Protein AF-A0A1I5EWV5-F1 (afdb_monomer)

Mean predicted aligned error: 12.19 Å

Solvent-accessible surface area (backbone atoms only — not comparable to full-atom values): 16783 Å² total; per-residue (Å²): 139,86,80,83,77,73,88,51,75,46,74,50,69,48,95,88,39,95,46,44,44,32,28,45,37,62,45,97,82,61,38,31,33,41,39,40,37,42,36,50,48,75,37,55,71,81,31,52,62,50,38,68,44,48,40,42,70,74,64,76,62,90,86,78,75,69,45,53,31,40,38,34,56,81,37,23,35,34,36,63,49,82,49,100,73,22,11,32,4,36,32,25,27,24,50,94,64,24,34,40,42,28,38,15,32,14,30,50,85,71,34,60,32,50,68,70,60,14,38,49,51,12,50,54,52,50,30,54,53,25,48,77,72,72,38,54,52,59,74,37,76,60,84,72,83,73,44,69,53,64,80,63,73,88,76,75,74,56,32,74,69,33,58,49,71,71,57,40,52,72,68,33,50,90,35,46,75,74,45,67,61,86,62,86,53,94,62,69,50,60,70,83,42,59,68,34,43,22,29,36,41,16,80,45,78,54,94,91,40,82,37,53,22,39,41,37,36,38,32,36,38,36,61,62,86,45,78,28,44,9,24,46,47,28,52,45,39,47,50,41,51,52,54,51,42,59,75,64,25,50,77,51,41,81,47,81,94,36,66,84,45,29,35,33,27,30,49,92,82,26,14,34,30,39,35,31,46,58,10,28,37,39,40,27,39,16,29,54,67,74,62,96,81,76,52,85,60,57,32,39,50,47,20,45,53,50,47,50,42,32,46,58,64,70,50,133

Structure (mmCIF, N/CA/C/O backbone):
data_AF-A0A1I5EWV5-F1
#
_entry.id   AF-A0A1I5EWV5-F1
#
loop_
_atom_site.group_PDB
_atom_site.id
_atom_site.type_symbol
_atom_site.label_atom_id
_atom_site.label_alt_id
_atom_site.label_comp_id
_atom_site.label_asym_id
_atom_site.label_entity_id
_atom_site.label_seq_id
_atom_site.pdbx_PDB_ins_code
_atom_site.Cartn_x
_atom_site.Cartn_y
_atom_site.Cartn_z
_atom_site.occupancy
_atom_site.B_iso_or_equiv
_atom_site.auth_seq_id
_atom_site.auth_comp_id
_atom_site.auth_asym_id
_atom_site.auth_atom_id
_atom_site.pdbx_PDB_model_num
ATOM 1 N N . MET A 1 1 ? 43.303 -3.777 -40.129 1.00 35.19 1 MET A N 1
ATOM 2 C CA . MET A 1 1 ? 42.527 -5.020 -40.340 1.00 35.19 1 MET A CA 1
ATOM 3 C C . MET A 1 1 ? 43.230 -6.084 -39.513 1.00 35.19 1 MET A C 1
ATOM 5 O O . MET A 1 1 ? 44.438 -6.146 -39.627 1.00 35.19 1 MET A O 1
ATOM 9 N N . SER A 1 2 ? 42.657 -6.898 -38.641 1.00 36.84 2 SER A N 1
ATOM 10 C CA . SER A 1 2 ? 41.292 -7.235 -38.248 1.00 36.84 2 SER A CA 1
ATOM 11 C C . SER A 1 2 ? 41.495 -8.299 -37.157 1.00 36.84 2 SER A C 1
ATOM 13 O O . SER A 1 2 ? 42.139 -9.300 -37.450 1.00 36.84 2 SER A O 1
ATOM 15 N N . SER A 1 3 ? 40.977 -8.132 -35.941 1.00 30.91 3 SER A N 1
ATOM 16 C CA . SER A 1 3 ? 40.515 -9.302 -35.184 1.00 30.91 3 SER A CA 1
ATOM 17 C C . SER A 1 3 ? 39.403 -8.868 -34.246 1.00 30.91 3 SER A C 1
ATOM 19 O O . SER A 1 3 ? 39.592 -8.072 -33.324 1.00 30.91 3 SER A O 1
ATOM 21 N N . GLU A 1 4 ? 38.225 -9.350 -34.593 1.00 39.66 4 GLU A N 1
ATOM 22 C CA . GLU A 1 4 ? 36.926 -9.089 -34.012 1.00 39.66 4 GLU A CA 1
ATOM 23 C C . GLU A 1 4 ? 36.951 -9.231 -32.490 1.00 39.66 4 GLU A C 1
ATOM 25 O O . GLU A 1 4 ? 37.289 -10.276 -31.939 1.00 39.66 4 GLU A O 1
ATOM 30 N N . THR A 1 5 ? 36.552 -8.174 -31.785 1.00 35.97 5 THR A N 1
ATOM 31 C CA . THR A 1 5 ? 36.131 -8.320 -30.393 1.00 35.97 5 THR A CA 1
ATOM 32 C C . THR A 1 5 ? 34.743 -8.942 -30.428 1.00 35.97 5 THR A C 1
ATOM 34 O O . THR A 1 5 ? 33.796 -8.315 -30.906 1.00 35.97 5 THR A O 1
ATOM 37 N N . ALA A 1 6 ? 34.651 -10.193 -29.981 1.00 38.25 6 ALA A N 1
ATOM 38 C CA . ALA A 1 6 ? 33.426 -10.975 -29.923 1.00 38.25 6 ALA A CA 1
ATOM 39 C C . ALA A 1 6 ? 32.282 -10.170 -29.278 1.00 38.25 6 ALA A C 1
ATOM 41 O O . ALA A 1 6 ? 32.227 -9.972 -28.065 1.00 38.25 6 ALA A O 1
ATOM 42 N N . LYS A 1 7 ? 31.364 -9.684 -30.119 1.00 44.84 7 LYS A N 1
ATOM 43 C CA . LYS A 1 7 ? 30.074 -9.115 -29.723 1.00 44.84 7 LYS A CA 1
ATOM 44 C C . LYS A 1 7 ? 29.091 -10.266 -29.545 1.00 44.84 7 LYS A C 1
ATOM 46 O O . LYS A 1 7 ? 28.271 -10.517 -30.421 1.00 44.84 7 LYS A O 1
ATOM 51 N N . ALA A 1 8 ? 29.169 -10.971 -28.428 1.00 43.03 8 ALA A N 1
ATOM 52 C CA . ALA A 1 8 ? 28.093 -11.858 -28.017 1.00 43.03 8 ALA A CA 1
ATOM 53 C C . ALA A 1 8 ? 27.678 -11.471 -26.601 1.00 43.03 8 ALA A C 1
ATOM 55 O O . ALA A 1 8 ? 28.518 -11.356 -25.715 1.00 43.03 8 ALA A O 1
ATOM 56 N N . LEU A 1 9 ? 26.382 -11.231 -26.410 1.00 50.06 9 LEU A N 1
ATOM 57 C CA . LEU A 1 9 ? 25.770 -11.222 -25.089 1.00 50.06 9 LEU A CA 1
ATOM 58 C C . LEU A 1 9 ? 25.868 -12.659 -24.568 1.00 50.06 9 LEU A C 1
ATOM 60 O O . LEU A 1 9 ? 25.084 -13.510 -24.978 1.00 50.06 9 LEU A O 1
ATOM 64 N N . VAL A 1 10 ? 26.871 -12.951 -23.740 1.00 50.25 10 VAL A N 1
ATOM 65 C CA . VAL A 1 10 ? 27.032 -14.291 -23.160 1.00 50.25 10 VAL A CA 1
ATOM 66 C C . VAL A 1 10 ? 26.135 -14.380 -21.927 1.00 50.25 10 VAL A C 1
ATOM 68 O O . VAL A 1 10 ? 26.280 -13.516 -21.057 1.00 50.25 10 VAL A O 1
ATOM 71 N N . PRO A 1 11 ? 25.217 -15.363 -21.838 1.00 51.31 11 PRO A N 1
ATOM 72 C CA . PRO A 1 11 ? 24.458 -15.593 -20.620 1.00 51.31 11 PRO A CA 1
ATOM 73 C C . PRO A 1 11 ? 25.424 -16.019 -19.511 1.00 51.31 11 PRO A C 1
ATOM 75 O O . PRO A 1 11 ? 26.081 -17.054 -19.588 1.00 51.31 11 PRO A O 1
ATOM 78 N N . LEU A 1 12 ? 25.523 -15.191 -18.484 1.00 53.16 12 LEU A N 1
ATOM 79 C CA . LEU A 1 12 ? 26.042 -15.535 -17.176 1.00 53.16 12 LEU A CA 1
ATOM 80 C C . LEU A 1 12 ? 24.845 -16.075 -16.393 1.00 53.16 12 LEU A C 1
ATOM 82 O O . LEU A 1 12 ? 24.265 -15.355 -15.582 1.00 53.16 12 LEU A O 1
ATOM 86 N N . ASN A 1 13 ? 24.417 -17.303 -16.689 1.00 52.81 13 ASN A N 1
ATOM 87 C CA . ASN A 1 13 ? 23.482 -17.969 -15.789 1.00 52.81 13 ASN A CA 1
ATOM 88 C C . ASN A 1 13 ? 24.181 -18.065 -14.432 1.00 52.81 13 ASN A C 1
ATOM 90 O O . ASN A 1 13 ? 25.284 -18.605 -14.332 1.00 52.81 13 ASN A O 1
ATOM 94 N N . ARG A 1 14 ? 23.572 -17.491 -13.399 1.00 53.09 14 ARG A N 1
ATOM 95 C CA . ARG A 1 14 ? 23.862 -17.925 -12.040 1.00 53.09 14 ARG A CA 1
ATOM 96 C C . ARG A 1 14 ? 23.040 -19.190 -11.869 1.00 53.09 14 ARG A C 1
ATOM 98 O O . ARG A 1 14 ? 21.821 -19.110 -11.904 1.00 53.09 14 ARG A O 1
ATOM 105 N N . ASP A 1 15 ? 23.698 -20.339 -11.742 1.00 49.34 15 ASP A N 1
ATOM 106 C CA . ASP A 1 15 ? 23.039 -21.651 -11.618 1.00 49.34 15 ASP A CA 1
ATOM 107 C C . ASP A 1 15 ? 22.046 -21.737 -10.433 1.00 49.34 15 ASP A C 1
ATOM 109 O O . ASP A 1 15 ? 21.287 -22.697 -10.331 1.00 49.34 15 ASP A O 1
ATOM 113 N N . ASP A 1 16 ? 22.016 -20.715 -9.572 1.00 53.56 16 ASP A N 1
ATOM 114 C CA . ASP A 1 16 ? 21.188 -20.624 -8.373 1.00 53.56 16 ASP A CA 1
ATOM 115 C C . ASP A 1 16 ? 19.778 -20.026 -8.602 1.00 53.56 16 ASP A C 1
ATOM 117 O O . ASP A 1 16 ? 18.921 -20.208 -7.740 1.00 53.56 16 ASP A O 1
ATOM 121 N N . ASP A 1 17 ? 19.504 -19.332 -9.723 1.00 56.91 17 ASP A N 1
ATOM 122 C CA . ASP A 1 17 ? 18.170 -18.758 -10.008 1.00 56.91 17 ASP A CA 1
ATOM 123 C C . ASP A 1 17 ? 17.860 -18.698 -11.526 1.00 56.91 17 ASP A C 1
ATOM 125 O O . ASP A 1 17 ? 18.410 -17.849 -12.236 1.00 56.91 17 ASP A O 1
ATOM 129 N N . PRO A 1 18 ? 16.975 -19.569 -12.061 1.00 62.22 18 PRO A N 1
ATOM 130 C CA . PRO A 1 18 ? 16.624 -19.576 -13.483 1.00 62.22 18 PRO A CA 1
ATOM 131 C C . PRO A 1 18 ? 15.862 -18.318 -13.933 1.00 62.22 18 PRO A C 1
ATOM 133 O O . PRO A 1 18 ? 15.762 -18.078 -15.140 1.00 62.22 18 PRO A O 1
ATOM 136 N N . ASP A 1 19 ? 15.342 -17.520 -12.996 1.00 66.69 19 ASP A N 1
ATOM 137 C CA . ASP A 1 19 ? 14.591 -16.297 -13.269 1.00 66.69 19 ASP A CA 1
ATOM 138 C C . ASP A 1 19 ? 15.467 -15.020 -13.218 1.00 66.69 19 ASP A C 1
ATOM 140 O O . ASP A 1 19 ? 14.976 -13.936 -13.550 1.00 66.69 19 ASP A O 1
ATOM 144 N N . ASP A 1 20 ? 16.769 -15.126 -12.898 1.00 69.88 20 ASP A N 1
ATOM 145 C CA . ASP A 1 20 ? 17.766 -14.041 -12.989 1.00 69.88 20 ASP A CA 1
ATOM 146 C C . ASP A 1 20 ? 18.782 -14.309 -14.112 1.00 69.88 20 ASP A C 1
ATOM 148 O O . ASP A 1 20 ? 19.771 -15.031 -13.968 1.00 69.88 20 ASP A O 1
ATOM 152 N N . CYS A 1 21 ? 18.546 -13.697 -15.271 1.00 77.75 21 CYS A N 1
ATOM 153 C CA . CYS A 1 21 ? 19.417 -13.828 -16.430 1.00 77.75 21 CYS A CA 1
ATOM 154 C C . CYS A 1 21 ? 20.298 -12.587 -16.599 1.00 77.75 21 CYS A C 1
ATOM 156 O O . CYS A 1 21 ? 19.803 -11.469 -16.770 1.00 77.75 21 CYS A O 1
ATOM 158 N N . VAL A 1 22 ? 21.617 -12.785 -16.652 1.00 76.69 22 VAL A N 1
ATOM 159 C CA . VAL A 1 22 ? 22.588 -11.711 -16.894 1.00 76.69 22 VAL A CA 1
ATOM 160 C C . VAL A 1 22 ? 23.319 -11.958 -18.205 1.00 76.69 22 VAL A C 1
ATOM 162 O O . VAL A 1 22 ? 23.846 -13.036 -18.434 1.00 76.69 22 VAL A O 1
ATOM 165 N N . TRP A 1 23 ? 23.426 -10.944 -19.055 1.00 81.38 23 TRP A N 1
ATOM 166 C CA . TRP A 1 23 ? 24.243 -10.968 -20.261 1.00 81.38 23 TRP A CA 1
ATOM 167 C C . TRP A 1 23 ? 25.315 -9.888 -20.217 1.00 81.38 23 TRP A C 1
ATOM 169 O O . TRP A 1 23 ? 25.030 -8.725 -19.927 1.00 81.38 23 TRP A O 1
ATOM 179 N N . LEU A 1 24 ? 26.548 -10.256 -20.564 1.00 80.56 24 LEU A N 1
ATOM 180 C CA . LEU A 1 24 ? 27.699 -9.354 -20.561 1.00 80.56 24 LEU A CA 1
ATOM 181 C C . LEU A 1 24 ? 28.274 -9.185 -21.971 1.00 80.56 24 LEU A C 1
ATOM 183 O O . LEU A 1 24 ? 28.469 -10.154 -22.698 1.00 80.56 24 LEU A O 1
ATOM 187 N N . SER A 1 25 ? 28.604 -7.943 -22.320 1.00 80.81 25 SER A N 1
ATOM 188 C CA . SER A 1 25 ? 29.424 -7.580 -23.477 1.00 80.81 25 SER A CA 1
ATOM 189 C C . SER A 1 25 ? 30.581 -6.703 -23.004 1.00 80.81 25 SER A C 1
ATOM 191 O O . SER A 1 25 ? 30.353 -5.613 -22.478 1.00 80.81 25 SER A O 1
ATOM 193 N N . GLN A 1 26 ? 31.824 -7.132 -23.229 1.00 78.31 26 GLN A N 1
ATOM 194 C CA . GLN A 1 26 ? 33.021 -6.425 -22.764 1.00 78.31 26 GLN A CA 1
ATOM 195 C C . GLN A 1 26 ? 34.127 -6.414 -23.831 1.00 78.31 26 GLN A C 1
ATOM 197 O O . GLN A 1 26 ? 34.338 -7.412 -24.515 1.00 78.31 26 GLN A O 1
ATOM 202 N N . SER A 1 27 ? 34.839 -5.289 -23.981 1.00 74.81 27 SER A N 1
ATOM 203 C CA . SER A 1 27 ? 36.052 -5.236 -24.809 1.00 74.81 27 SER A CA 1
ATOM 204 C C . SER A 1 27 ? 37.258 -5.804 -24.059 1.00 74.81 27 SER A C 1
ATOM 206 O O . SER A 1 27 ? 37.358 -5.670 -22.840 1.00 74.81 27 SER A O 1
ATOM 208 N N . SER A 1 28 ? 38.226 -6.364 -24.790 1.00 66.62 28 SER A N 1
ATOM 209 C CA . SER A 1 28 ? 39.488 -6.877 -24.226 1.00 66.62 28 SER A CA 1
ATOM 210 C C . SER A 1 28 ? 40.264 -5.832 -23.411 1.00 66.62 28 SER A C 1
ATOM 212 O O . SER A 1 28 ? 40.967 -6.176 -22.470 1.00 66.62 28 SER A O 1
ATOM 214 N N . THR A 1 29 ? 40.096 -4.549 -23.737 1.00 65.69 29 THR A N 1
ATOM 215 C CA . THR A 1 29 ? 40.712 -3.407 -23.045 1.00 65.69 29 THR A CA 1
ATOM 216 C C . THR A 1 29 ? 39.917 -2.896 -21.839 1.00 65.69 29 THR A C 1
ATOM 218 O O . THR A 1 29 ? 40.346 -1.949 -21.191 1.00 65.69 29 THR A O 1
ATOM 221 N N . GLY A 1 30 ? 38.721 -3.434 -21.568 1.00 65.44 30 GLY A N 1
ATOM 222 C CA . GLY A 1 30 ? 37.827 -2.960 -20.502 1.00 65.44 30 GLY A CA 1
ATOM 223 C C . GLY A 1 30 ? 37.194 -1.578 -20.736 1.00 65.44 30 GLY A C 1
ATOM 224 O O . GLY A 1 30 ? 36.283 -1.201 -20.005 1.00 65.44 30 GLY A O 1
ATOM 225 N N . ALA A 1 31 ? 37.610 -0.844 -21.776 1.00 70.50 31 ALA A N 1
ATOM 226 C CA . ALA A 1 31 ? 37.077 0.475 -22.131 1.00 70.50 31 ALA A CA 1
ATOM 227 C C . ALA A 1 31 ? 35.579 0.454 -22.500 1.00 70.50 31 ALA A C 1
ATOM 229 O O . ALA A 1 31 ? 34.913 1.491 -22.466 1.00 70.50 31 ALA A O 1
ATOM 230 N N . HIS A 1 32 ? 35.044 -0.720 -22.842 1.00 75.62 32 HIS A N 1
ATOM 231 C CA . HIS A 1 32 ? 33.626 -0.945 -23.085 1.00 75.62 32 HIS A CA 1
ATOM 232 C C . HIS A 1 32 ? 33.134 -2.102 -22.230 1.00 75.62 32 HIS A C 1
ATOM 234 O O . HIS A 1 32 ? 33.667 -3.209 -22.317 1.00 75.62 32 HIS A O 1
ATOM 240 N N . LYS A 1 33 ? 32.078 -1.863 -21.455 1.00 82.88 33 LYS A N 1
ATOM 241 C CA . LYS A 1 33 ? 31.382 -2.897 -20.692 1.00 82.88 33 LYS A CA 1
ATOM 242 C C . LYS A 1 33 ? 29.897 -2.572 -20.671 1.00 82.88 33 LYS A C 1
ATOM 244 O O . LYS A 1 33 ? 29.527 -1.488 -20.242 1.00 82.88 33 LYS A O 1
ATOM 249 N N . LYS A 1 34 ? 29.062 -3.496 -21.133 1.00 82.75 34 LYS A N 1
ATOM 250 C CA . LYS A 1 34 ? 27.598 -3.402 -21.131 1.00 82.75 34 LYS A CA 1
ATOM 251 C C . LYS A 1 34 ? 27.047 -4.670 -20.494 1.00 82.75 34 LYS A C 1
ATOM 253 O O . LYS A 1 34 ? 27.455 -5.765 -20.876 1.00 82.75 34 LYS A O 1
ATOM 258 N N . VAL A 1 35 ? 26.155 -4.511 -19.531 1.00 81.75 35 VAL A N 1
ATOM 259 C CA . VAL A 1 35 ? 25.485 -5.598 -18.820 1.00 81.75 35 VAL A CA 1
ATOM 260 C C . VAL A 1 35 ? 23.989 -5.428 -19.020 1.00 81.75 35 VAL A C 1
ATOM 262 O O . VAL A 1 35 ? 23.463 -4.335 -18.825 1.00 81.75 35 VAL A O 1
ATOM 265 N N . LEU A 1 36 ? 23.318 -6.497 -19.432 1.00 82.12 36 LEU A N 1
ATOM 266 C CA . LEU A 1 36 ? 21.867 -6.600 -19.426 1.00 82.12 36 LEU A CA 1
ATOM 267 C C . LEU A 1 36 ? 21.478 -7.612 -18.354 1.00 82.12 36 LEU A C 1
ATOM 269 O O . LEU A 1 36 ? 21.934 -8.744 -18.410 1.00 82.12 36 LEU A O 1
ATOM 273 N N . THR A 1 37 ? 20.622 -7.229 -17.425 1.00 81.88 37 THR A N 1
ATOM 274 C CA . THR A 1 37 ? 20.022 -8.131 -16.444 1.00 81.88 37 THR A CA 1
ATOM 275 C C . THR A 1 37 ? 18.521 -8.150 -16.672 1.00 81.88 37 THR A C 1
ATOM 277 O O . THR A 1 37 ? 17.909 -7.095 -16.851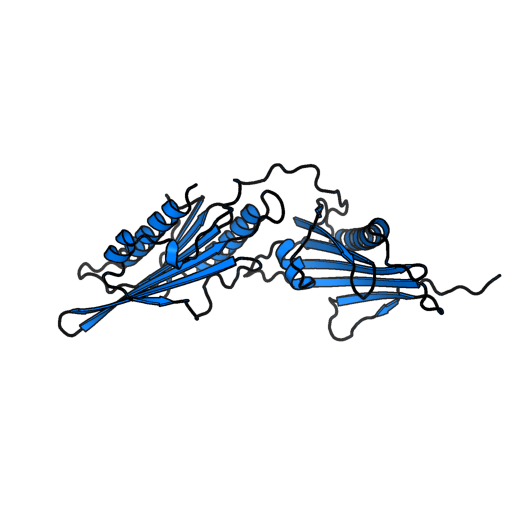 1.00 81.88 37 THR A O 1
ATOM 280 N N . VAL A 1 38 ? 17.931 -9.338 -16.680 1.00 80.56 38 VAL A N 1
ATOM 281 C CA . VAL A 1 38 ? 16.485 -9.541 -16.666 1.00 80.56 38 VAL A CA 1
ATOM 282 C C . VAL A 1 38 ? 16.184 -10.429 -15.476 1.00 80.56 38 VAL A C 1
ATOM 284 O O . VAL A 1 38 ? 16.577 -11.590 -15.470 1.00 80.56 38 VAL A O 1
ATOM 287 N N . LYS A 1 39 ? 15.480 -9.865 -14.500 1.00 80.69 39 LYS A N 1
ATOM 288 C CA . LYS A 1 39 ? 14.955 -10.580 -13.349 1.00 80.69 39 LYS A CA 1
ATOM 289 C C . LYS A 1 39 ? 13.445 -10.717 -13.495 1.00 80.69 39 LYS A C 1
ATOM 291 O O . LYS A 1 39 ? 12.760 -9.721 -13.741 1.00 80.69 39 LYS A O 1
ATOM 296 N N . ALA A 1 40 ? 12.930 -11.923 -13.328 1.00 77.38 40 ALA A N 1
ATOM 297 C CA . ALA A 1 40 ? 11.514 -12.174 -13.119 1.00 77.38 40 ALA A CA 1
ATOM 298 C C . ALA A 1 40 ? 11.301 -12.641 -11.680 1.00 77.38 40 ALA A C 1
ATOM 300 O O . ALA A 1 40 ? 12.147 -13.306 -11.103 1.00 77.38 40 ALA A O 1
ATOM 301 N N . ASP A 1 41 ? 10.174 -12.281 -11.088 1.00 73.00 41 ASP A N 1
ATOM 302 C CA . ASP A 1 41 ? 9.809 -12.778 -9.764 1.00 73.00 41 ASP A CA 1
ATOM 303 C C . ASP A 1 41 ? 8.284 -12.820 -9.657 1.00 73.00 41 ASP A C 1
ATOM 305 O O . ASP A 1 41 ? 7.569 -12.137 -10.411 1.00 73.00 41 ASP A O 1
ATOM 309 N N . GLU A 1 42 ? 7.773 -13.650 -8.757 1.00 67.25 42 GLU A N 1
ATOM 310 C CA . GLU A 1 42 ? 6.345 -13.653 -8.467 1.00 67.25 42 GLU A CA 1
ATOM 311 C C . GLU A 1 42 ? 5.970 -12.336 -7.786 1.00 67.25 42 GLU A C 1
ATOM 313 O O . GLU A 1 42 ? 6.627 -11.870 -6.851 1.00 67.25 42 GLU A O 1
ATOM 318 N N . LEU A 1 43 ? 4.892 -11.703 -8.260 1.00 63.56 43 LEU A N 1
ATOM 319 C CA . LEU A 1 43 ? 4.244 -10.708 -7.422 1.00 63.56 43 LEU A CA 1
ATOM 320 C C . LEU A 1 43 ? 3.642 -11.506 -6.286 1.00 63.56 43 LEU A C 1
ATOM 322 O O . LEU A 1 43 ? 2.821 -12.388 -6.520 1.00 63.56 43 LEU A O 1
ATOM 326 N N . ASP A 1 44 ? 4.041 -11.188 -5.065 1.00 57.31 44 ASP A N 1
ATOM 327 C CA . ASP A 1 44 ? 3.357 -11.695 -3.890 1.00 57.31 44 ASP A CA 1
ATOM 328 C C . ASP A 1 44 ? 1.869 -11.320 -4.020 1.00 57.31 44 ASP A C 1
ATOM 330 O O . ASP A 1 44 ? 1.483 -10.159 -3.874 1.00 57.31 44 ASP A O 1
ATOM 334 N N . THR A 1 45 ? 1.043 -12.296 -4.402 1.00 43.22 45 THR A N 1
ATOM 335 C CA . THR A 1 45 ? -0.371 -12.109 -4.765 1.00 43.22 45 THR A CA 1
ATOM 336 C C . THR A 1 45 ? -1.230 -11.815 -3.541 1.00 43.22 45 THR A C 1
ATOM 338 O O . THR A 1 45 ? -2.278 -11.179 -3.658 1.00 43.22 45 THR A O 1
ATOM 341 N N . ALA A 1 46 ? -0.753 -12.168 -2.342 1.00 40.88 46 ALA A N 1
ATOM 342 C CA . ALA A 1 46 ? -1.329 -11.674 -1.100 1.00 40.88 46 ALA A CA 1
ATOM 343 C C . ALA A 1 46 ? -1.046 -10.173 -0.912 1.00 40.88 46 ALA A C 1
ATOM 345 O O . ALA A 1 46 ? -1.761 -9.496 -0.177 1.00 40.88 46 ALA A O 1
ATOM 346 N N . ARG A 1 47 ? -0.033 -9.618 -1.580 1.00 48.56 47 ARG A N 1
ATOM 347 C CA . ARG A 1 47 ? 0.405 -8.223 -1.434 1.00 48.56 47 ARG A CA 1
ATOM 348 C C . ARG A 1 47 ? 0.124 -7.341 -2.643 1.00 48.56 47 ARG A C 1
ATOM 350 O O . ARG A 1 47 ? 0.156 -6.130 -2.474 1.00 48.56 47 ARG A O 1
ATOM 357 N N . ASN A 1 48 ? -0.212 -7.918 -3.803 1.00 49.06 48 ASN A N 1
ATOM 358 C CA . ASN A 1 48 ? -0.714 -7.211 -4.986 1.00 49.06 48 ASN A CA 1
ATOM 359 C C . ASN A 1 48 ? 0.107 -5.931 -5.253 1.00 49.06 48 ASN A C 1
ATOM 361 O O . ASN A 1 48 ? -0.352 -4.806 -5.061 1.00 49.06 48 ASN A O 1
ATOM 365 N N . MET A 1 49 ? 1.393 -6.114 -5.573 1.00 55.94 49 MET A N 1
ATOM 366 C CA . MET A 1 49 ? 2.355 -5.010 -5.644 1.00 55.94 49 MET A CA 1
ATOM 367 C C . MET A 1 49 ? 2.240 -4.239 -6.974 1.00 55.94 49 MET A C 1
ATOM 369 O O . MET A 1 49 ? 2.369 -4.847 -8.039 1.00 55.94 49 MET A O 1
ATOM 373 N N . PRO A 1 50 ? 2.054 -2.904 -6.956 1.00 60.97 50 PRO A N 1
ATOM 374 C CA . PRO A 1 50 ? 2.166 -2.085 -8.162 1.00 60.97 50 PRO A CA 1
ATOM 375 C C . PRO A 1 50 ? 3.599 -2.111 -8.721 1.00 60.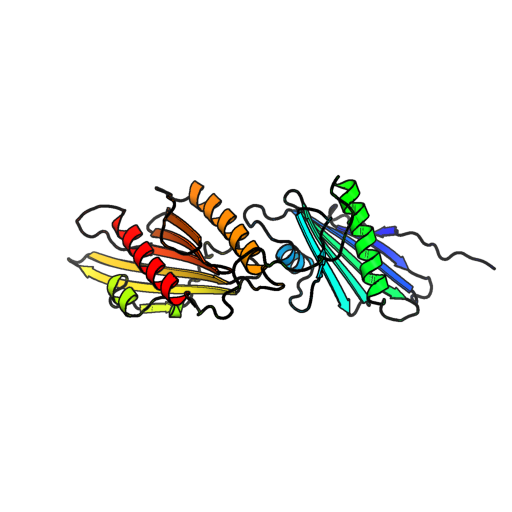97 50 PRO A C 1
ATOM 377 O O . PRO A 1 50 ? 4.553 -2.436 -8.010 1.00 60.97 50 PRO A O 1
ATOM 380 N N . ALA A 1 51 ? 3.781 -1.710 -9.984 1.00 63.84 51 ALA A N 1
ATOM 381 C CA . ALA A 1 51 ? 5.101 -1.692 -10.630 1.00 63.84 51 ALA A CA 1
ATOM 382 C C . ALA A 1 51 ? 6.139 -0.836 -9.876 1.00 63.84 51 ALA A C 1
ATOM 384 O O . ALA A 1 51 ? 7.328 -1.136 -9.935 1.00 63.84 51 ALA A O 1
ATOM 385 N N . THR A 1 52 ? 5.707 0.190 -9.133 1.00 62.31 52 THR A N 1
ATOM 386 C CA . THR A 1 52 ? 6.569 0.961 -8.217 1.00 62.31 52 THR A CA 1
ATOM 387 C C . THR A 1 52 ? 7.145 0.102 -7.101 1.00 62.31 52 THR A C 1
ATOM 389 O O . THR A 1 52 ? 8.337 0.161 -6.837 1.00 62.31 52 THR A O 1
ATOM 392 N N . SER A 1 53 ? 6.325 -0.748 -6.492 1.00 62.06 53 SER A N 1
ATOM 393 C CA . SER A 1 53 ? 6.753 -1.602 -5.385 1.00 62.06 53 SER A CA 1
ATOM 394 C C . SER A 1 53 ? 7.574 -2.794 -5.842 1.00 62.06 53 SER A C 1
ATOM 396 O O . SER A 1 53 ? 8.528 -3.201 -5.174 1.00 62.06 53 SER A O 1
ATOM 398 N N . ALA A 1 54 ? 7.263 -3.316 -7.029 1.00 68.12 54 ALA A N 1
ATOM 399 C CA . ALA A 1 54 ? 8.138 -4.252 -7.721 1.00 68.12 54 ALA A CA 1
ATOM 400 C C . ALA A 1 54 ? 9.512 -3.625 -8.009 1.00 68.12 54 ALA A C 1
ATOM 402 O O . ALA A 1 54 ? 10.540 -4.278 -7.857 1.00 68.12 54 ALA A O 1
ATOM 403 N N . TYR A 1 55 ? 9.539 -2.346 -8.380 1.00 69.62 55 TYR A N 1
ATOM 404 C CA . TYR A 1 55 ? 10.770 -1.611 -8.640 1.00 69.62 55 TYR A CA 1
ATOM 405 C C . TYR A 1 55 ? 11.607 -1.402 -7.381 1.00 69.62 55 TYR A C 1
ATOM 407 O O . TYR A 1 55 ? 12.803 -1.692 -7.403 1.00 69.62 55 TYR A O 1
ATOM 415 N N . ASP A 1 56 ? 11.004 -0.955 -6.280 1.00 65.38 56 ASP A N 1
ATOM 416 C CA . ASP A 1 56 ? 11.713 -0.791 -5.007 1.00 65.38 56 ASP A CA 1
ATOM 417 C C . ASP A 1 56 ? 12.220 -2.137 -4.474 1.00 65.38 56 ASP A C 1
ATOM 419 O O . ASP A 1 56 ? 13.364 -2.236 -4.024 1.00 65.38 56 ASP A O 1
ATOM 423 N N . THR A 1 57 ? 11.437 -3.207 -4.641 1.00 63.59 57 THR A N 1
ATOM 424 C CA . THR A 1 57 ? 11.867 -4.578 -4.320 1.00 63.59 57 THR A CA 1
ATOM 425 C C . THR A 1 57 ? 13.034 -5.037 -5.200 1.00 63.59 57 THR A C 1
ATOM 427 O O . THR A 1 57 ? 13.975 -5.652 -4.702 1.00 63.59 57 THR A O 1
ATOM 430 N N . ALA A 1 58 ? 13.008 -4.735 -6.500 1.00 65.44 58 ALA A N 1
ATOM 431 C CA . ALA A 1 58 ? 14.054 -5.148 -7.429 1.00 65.44 58 ALA A CA 1
ATOM 432 C C . ALA A 1 58 ? 15.351 -4.340 -7.268 1.00 65.44 58 ALA A C 1
ATOM 434 O O . ALA A 1 58 ? 16.437 -4.874 -7.499 1.00 65.44 58 ALA A O 1
ATOM 435 N N . PHE A 1 59 ? 15.256 -3.054 -6.916 1.00 68.25 59 PHE A N 1
ATOM 436 C CA . PHE A 1 59 ? 16.360 -2.103 -7.081 1.00 68.25 59 PHE A CA 1
ATOM 437 C C . PHE A 1 59 ? 16.691 -1.254 -5.852 1.00 68.25 59 PHE A C 1
ATOM 439 O O . PHE A 1 59 ? 17.586 -0.410 -5.952 1.00 68.25 59 PHE A O 1
ATOM 446 N N . THR A 1 60 ? 15.999 -1.452 -4.726 1.00 61.56 60 THR A N 1
ATOM 447 C CA . THR A 1 60 ? 16.303 -0.884 -3.398 1.00 61.56 60 THR A CA 1
ATOM 448 C C . THR A 1 60 ? 16.601 0.625 -3.398 1.00 61.56 60 THR A C 1
ATOM 450 O O . THR A 1 60 ? 17.493 1.076 -2.679 1.00 61.56 60 THR A O 1
ATOM 453 N N . THR A 1 61 ? 15.941 1.424 -4.249 1.00 56.62 61 THR A N 1
ATOM 454 C CA . THR A 1 61 ? 16.278 2.851 -4.435 1.00 56.62 61 THR A CA 1
ATOM 455 C C . THR A 1 61 ? 15.057 3.757 -4.603 1.00 56.62 61 THR A C 1
ATOM 457 O O . THR A 1 61 ? 14.606 4.018 -5.718 1.00 56.62 61 THR A O 1
ATOM 460 N N . LEU A 1 62 ? 14.640 4.381 -3.500 1.00 50.31 62 LEU A N 1
ATOM 461 C CA . LEU A 1 62 ? 13.697 5.502 -3.482 1.00 50.31 62 LEU A CA 1
ATOM 462 C C . LEU A 1 62 ? 14.438 6.807 -3.871 1.00 50.31 62 LEU A C 1
ATOM 464 O O . LEU A 1 62 ? 15.422 7.142 -3.213 1.00 50.31 62 LEU A O 1
ATOM 468 N N . HIS A 1 63 ? 13.932 7.555 -4.874 1.00 50.88 63 HIS A N 1
ATOM 469 C CA . HIS A 1 63 ? 14.305 8.925 -5.360 1.00 50.88 63 HIS A CA 1
ATOM 470 C C . HIS A 1 63 ? 15.345 9.058 -6.516 1.00 50.88 63 HIS A C 1
ATOM 472 O O . HIS A 1 63 ? 16.446 8.524 -6.375 1.00 50.88 63 HIS A O 1
ATOM 478 N N . PRO A 1 64 ? 15.175 9.939 -7.554 1.00 57.16 64 PRO A N 1
ATOM 479 C CA . PRO A 1 64 ? 14.003 10.294 -8.409 1.00 57.16 64 PRO A CA 1
ATOM 480 C C . PRO A 1 64 ? 14.325 10.302 -9.955 1.00 57.16 64 PRO A C 1
ATOM 482 O O . PRO A 1 64 ? 15.481 10.067 -10.319 1.00 57.16 64 PRO A O 1
ATOM 485 N N . PRO A 1 65 ? 13.398 10.691 -10.878 1.00 61.31 65 PRO A N 1
ATOM 486 C CA . PRO A 1 65 ? 12.018 10.229 -11.073 1.00 61.31 65 PRO A CA 1
ATOM 487 C C . PRO A 1 65 ? 11.933 9.049 -12.071 1.00 61.31 65 PRO A C 1
ATOM 489 O O . PRO A 1 65 ? 12.699 8.966 -13.034 1.00 61.31 65 PRO A O 1
ATOM 492 N N . ALA A 1 66 ? 10.976 8.147 -11.846 1.00 71.81 66 ALA A N 1
ATOM 493 C CA . ALA A 1 66 ? 10.600 7.120 -12.813 1.00 71.81 66 ALA A CA 1
ATOM 494 C C . ALA A 1 66 ? 9.538 7.673 -13.781 1.00 71.81 66 ALA A C 1
ATOM 496 O O . ALA A 1 66 ? 8.645 8.412 -13.376 1.00 71.81 66 ALA A O 1
ATOM 497 N N . GLU A 1 67 ? 9.638 7.324 -15.059 1.00 79.94 67 GLU A N 1
ATOM 498 C CA . GLU A 1 67 ? 8.695 7.709 -16.108 1.00 79.94 67 GLU A CA 1
ATOM 499 C C . GLU A 1 67 ? 7.736 6.540 -16.363 1.00 79.94 67 GLU A C 1
ATOM 501 O O . GLU A 1 67 ? 8.182 5.421 -16.641 1.00 79.94 67 GLU A O 1
ATOM 506 N N . ARG A 1 68 ? 6.422 6.784 -16.287 1.00 78.44 68 ARG A N 1
ATOM 507 C CA . ARG A 1 68 ? 5.415 5.775 -16.632 1.00 78.44 68 ARG A CA 1
ATOM 508 C C . ARG A 1 68 ? 5.478 5.439 -18.121 1.00 78.44 68 ARG A C 1
ATOM 510 O O . ARG A 1 68 ? 5.561 6.319 -18.981 1.00 78.44 68 ARG A O 1
ATOM 517 N N . VAL A 1 69 ? 5.376 4.149 -18.409 1.00 85.12 69 VAL A N 1
ATOM 518 C CA . VAL A 1 69 ? 5.349 3.588 -19.756 1.00 85.12 69 VAL A CA 1
ATOM 519 C C . VAL A 1 69 ? 4.046 2.814 -19.924 1.00 85.12 69 VAL A C 1
ATOM 521 O O . VAL A 1 69 ? 3.662 2.041 -19.051 1.00 85.12 69 VAL A O 1
ATOM 524 N N . ASP A 1 70 ? 3.355 3.022 -21.039 1.00 85.69 70 ASP A N 1
ATOM 525 C CA . ASP A 1 70 ? 2.223 2.178 -21.435 1.00 85.69 70 ASP A CA 1
ATOM 526 C C . ASP A 1 70 ? 2.669 1.174 -22.500 1.00 85.69 70 ASP A C 1
ATOM 528 O O . ASP A 1 70 ? 3.718 1.349 -23.117 1.00 85.69 70 ASP A O 1
ATOM 532 N N . GLY A 1 71 ? 1.865 0.139 -22.751 1.00 84.75 71 GLY A N 1
ATOM 533 C CA . GLY A 1 71 ? 2.146 -0.826 -23.820 1.00 84.75 71 GLY A CA 1
ATOM 534 C C . GLY A 1 71 ? 3.218 -1.859 -23.465 1.00 84.75 71 GLY A C 1
ATOM 535 O O . GLY A 1 71 ? 3.802 -2.450 -24.370 1.00 84.75 71 GLY A O 1
ATOM 536 N N . LEU A 1 72 ? 3.464 -2.063 -22.165 1.00 84.25 72 LEU A N 1
ATOM 537 C CA . LEU A 1 72 ? 4.239 -3.162 -21.587 1.00 84.25 72 LEU A CA 1
ATOM 538 C C . LEU A 1 72 ? 3.472 -3.711 -20.374 1.00 84.25 72 LEU A C 1
ATOM 540 O O . LEU A 1 72 ? 3.594 -3.189 -19.271 1.00 84.25 72 LEU A O 1
ATOM 544 N N . GLY A 1 73 ? 2.645 -4.737 -20.584 1.00 84.56 73 GLY A N 1
ATOM 545 C CA . GLY A 1 73 ? 1.863 -5.356 -19.506 1.00 84.56 73 GLY A CA 1
ATOM 546 C C . GLY A 1 73 ? 0.773 -4.459 -18.903 1.00 84.56 73 GLY A C 1
ATOM 547 O O . GLY A 1 73 ? 0.161 -3.648 -19.598 1.00 84.56 73 GLY A O 1
ATOM 548 N N . GLU A 1 74 ? 0.496 -4.664 -17.615 1.00 78.81 74 GLU A N 1
ATOM 549 C CA . GLU A 1 74 ? -0.565 -3.986 -16.854 1.00 78.81 74 GLU A CA 1
ATOM 550 C C . GLU A 1 74 ? -0.114 -2.611 -16.343 1.00 78.81 74 GLU A C 1
ATOM 552 O O . GLU A 1 74 ? -0.853 -1.628 -16.423 1.00 78.81 74 GLU A O 1
ATOM 557 N N . GLN A 1 75 ? 1.114 -2.540 -15.832 1.00 78.31 75 GLN A N 1
ATOM 558 C CA . GLN A 1 75 ? 1.781 -1.317 -15.401 1.00 78.31 75 GLN A CA 1
ATOM 559 C C . GLN A 1 75 ? 3.250 -1.400 -15.792 1.00 78.31 75 GLN A C 1
ATOM 561 O O . GLN A 1 75 ? 3.861 -2.453 -15.623 1.00 78.31 75 GLN A O 1
ATOM 566 N N . ALA A 1 76 ? 3.834 -0.293 -16.251 1.00 84.06 76 ALA A N 1
ATOM 567 C CA . ALA A 1 76 ? 5.263 -0.221 -16.501 1.00 84.06 76 ALA A CA 1
ATOM 568 C C . ALA A 1 76 ? 5.850 1.139 -16.137 1.00 84.06 76 ALA A C 1
ATOM 570 O O . ALA A 1 76 ? 5.219 2.187 -16.298 1.00 84.06 76 ALA A O 1
ATOM 571 N N . ILE A 1 77 ? 7.096 1.113 -15.679 1.00 85.69 77 ILE A N 1
ATOM 572 C CA . ILE A 1 77 ? 7.899 2.297 -15.405 1.00 85.69 77 ILE A CA 1
ATOM 573 C C . ILE A 1 77 ? 9.306 2.129 -15.953 1.00 85.69 77 ILE A C 1
ATOM 575 O O . ILE A 1 77 ? 9.811 1.016 -16.095 1.00 85.69 77 ILE A O 1
ATOM 579 N N . SER A 1 78 ? 9.946 3.255 -16.241 1.00 87.88 78 SER A N 1
ATOM 580 C CA . SER A 1 78 ? 11.337 3.309 -16.664 1.00 87.88 78 SER A CA 1
ATOM 581 C C . SER A 1 78 ? 12.119 4.354 -15.884 1.00 87.88 78 SER A C 1
ATOM 583 O O . SER A 1 78 ? 11.560 5.353 -15.437 1.00 87.88 78 SER A O 1
ATOM 585 N N . ARG A 1 79 ? 13.421 4.140 -15.712 1.00 86.88 79 ARG A N 1
ATOM 586 C CA . ARG A 1 79 ? 14.291 5.072 -14.989 1.00 86.88 79 ARG A CA 1
ATOM 587 C C . ARG A 1 79 ? 15.695 5.067 -15.565 1.00 86.88 79 ARG A C 1
ATOM 589 O O . ARG A 1 79 ? 16.160 4.075 -16.120 1.00 86.88 79 ARG A O 1
ATOM 596 N N . TYR A 1 80 ? 16.372 6.200 -15.427 1.00 86.94 80 TYR A N 1
ATOM 597 C CA . TYR A 1 80 ? 17.813 6.280 -15.595 1.00 86.94 80 TYR A CA 1
ATOM 598 C C . TYR A 1 80 ? 18.479 6.675 -14.282 1.00 86.94 80 TYR A C 1
ATOM 600 O O . TYR A 1 80 ? 18.059 7.631 -13.630 1.00 86.94 80 TYR A O 1
ATOM 608 N N . SER A 1 81 ? 19.557 5.983 -13.940 1.00 83.44 81 SER A N 1
ATOM 609 C CA . SER A 1 81 ? 20.398 6.279 -12.790 1.00 83.44 81 SER A CA 1
ATOM 610 C C . SER A 1 81 ? 21.880 6.278 -13.183 1.00 83.44 81 SER A C 1
ATOM 612 O O . SER A 1 81 ? 22.309 5.643 -14.151 1.00 83.44 81 SER A O 1
ATOM 614 N N . ARG A 1 82 ? 22.685 7.042 -12.438 1.00 80.75 82 ARG A N 1
ATOM 615 C CA . ARG A 1 82 ? 24.148 6.947 -12.477 1.00 80.75 82 ARG A CA 1
ATOM 616 C C . ARG A 1 82 ? 24.583 6.164 -11.248 1.00 80.75 82 ARG A C 1
ATOM 618 O O . ARG A 1 82 ? 24.347 6.612 -10.132 1.00 80.75 82 ARG A O 1
ATOM 625 N N . VAL A 1 83 ? 25.199 5.009 -11.459 1.00 75.88 83 VAL A N 1
ATOM 626 C CA . VAL A 1 83 ? 25.687 4.123 -10.396 1.00 75.88 83 VAL A CA 1
ATOM 627 C C . VAL A 1 83 ? 27.204 3.974 -10.498 1.00 75.88 83 VAL A C 1
ATOM 629 O O . VAL A 1 83 ? 27.798 4.306 -11.523 1.00 75.88 83 VAL A O 1
ATOM 632 N N . ALA A 1 84 ? 27.853 3.439 -9.458 1.00 66.44 84 ALA A N 1
ATOM 633 C CA . ALA A 1 84 ? 29.298 3.172 -9.477 1.00 66.44 84 ALA A CA 1
ATOM 634 C C . ALA A 1 84 ? 29.730 2.271 -10.657 1.00 66.44 84 ALA A C 1
ATOM 636 O O . ALA A 1 84 ? 30.866 2.346 -11.112 1.00 66.44 84 ALA A O 1
ATOM 637 N N . LYS A 1 85 ? 28.804 1.450 -11.175 1.00 66.44 85 LYS A N 1
ATOM 638 C CA . LYS A 1 85 ? 28.981 0.562 -12.336 1.00 66.44 85 LYS A CA 1
ATOM 639 C C . LYS A 1 85 ? 28.705 1.225 -13.699 1.00 66.44 85 LYS A C 1
ATOM 641 O O . LYS A 1 85 ? 28.722 0.534 -14.716 1.00 66.44 85 LYS A O 1
ATOM 646 N N . GLY A 1 86 ? 28.417 2.529 -13.724 1.00 82.69 86 GLY A N 1
ATOM 647 C CA . GLY A 1 86 ? 28.191 3.307 -14.939 1.00 82.69 86 GLY A CA 1
ATOM 648 C C . GLY A 1 86 ? 26.766 3.826 -15.097 1.00 82.69 86 GLY A C 1
ATOM 649 O O . GLY A 1 86 ? 26.053 4.089 -14.128 1.00 82.69 86 GLY A O 1
ATOM 650 N N . GLY A 1 87 ? 26.373 4.069 -16.345 1.00 85.25 87 GLY A N 1
ATOM 651 C CA . GLY A 1 87 ? 25.045 4.588 -16.664 1.00 85.25 87 GLY A CA 1
ATOM 652 C C . GLY A 1 87 ? 24.068 3.435 -16.723 1.00 85.25 87 GLY A C 1
ATOM 653 O O . GLY A 1 87 ? 24.359 2.457 -17.405 1.00 85.25 87 GLY A O 1
ATOM 654 N N . ARG A 1 88 ? 22.939 3.544 -16.025 1.00 88.38 88 ARG A N 1
ATOM 655 C CA . ARG A 1 88 ? 21.990 2.452 -15.822 1.00 88.38 88 ARG A CA 1
ATOM 656 C C . ARG A 1 88 ? 20.595 2.863 -16.275 1.00 88.38 88 ARG A C 1
ATOM 658 O O . ARG A 1 88 ? 20.071 3.878 -15.833 1.00 88.38 88 ARG A O 1
ATOM 665 N N . GLY A 1 89 ? 20.024 2.096 -17.196 1.00 89.44 89 GLY A N 1
ATOM 666 C CA . GLY A 1 89 ? 18.640 2.206 -17.639 1.00 89.44 89 GLY A CA 1
ATOM 667 C C . GLY A 1 89 ? 17.837 1.049 -17.065 1.00 89.44 89 GLY A C 1
ATOM 668 O O . GLY A 1 89 ? 18.280 -0.094 -17.123 1.00 89.44 89 GLY A O 1
ATOM 669 N N . GLU A 1 90 ? 16.674 1.344 -16.513 1.00 89.75 90 GLU A N 1
ATOM 670 C CA . GLU A 1 90 ? 15.834 0.397 -15.787 1.00 89.75 90 GLU A CA 1
ATOM 671 C C . GLU A 1 90 ? 14.429 0.418 -16.388 1.00 89.75 90 GLU A C 1
ATOM 673 O O . GLU A 1 90 ? 13.914 1.489 -16.711 1.00 89.75 90 GLU A O 1
ATOM 678 N N . TYR A 1 91 ? 13.823 -0.754 -16.551 1.00 89.75 91 TYR A N 1
ATOM 679 C CA . TYR A 1 91 ? 12.414 -0.934 -16.894 1.00 89.75 91 TYR A CA 1
ATOM 680 C C . TYR A 1 91 ? 11.821 -1.968 -15.946 1.00 89.75 91 TYR A C 1
ATOM 682 O O . TYR A 1 91 ? 12.390 -3.043 -15.785 1.00 89.75 91 TYR A O 1
ATOM 690 N N . VAL A 1 92 ? 10.677 -1.661 -15.345 1.00 87.94 92 VAL A N 1
ATOM 691 C CA . VAL A 1 92 ? 9.897 -2.632 -14.570 1.00 87.94 92 VAL A CA 1
ATOM 692 C C . VAL A 1 92 ? 8.498 -2.649 -15.118 1.00 87.94 92 VAL A C 1
ATOM 694 O O . VAL A 1 92 ? 7.907 -1.586 -15.295 1.00 87.94 92 VAL A O 1
ATOM 697 N N . PHE A 1 93 ? 7.968 -3.836 -15.378 1.00 87.00 93 PHE A N 1
ATOM 698 C CA . PHE A 1 93 ? 6.560 -3.986 -15.699 1.00 87.00 93 PHE A CA 1
ATOM 699 C C . PHE A 1 93 ? 5.941 -5.187 -14.998 1.00 87.00 93 PHE A C 1
ATOM 701 O O . PHE A 1 93 ? 6.626 -6.159 -14.678 1.00 87.00 93 PHE A O 1
ATOM 708 N N . THR A 1 94 ? 4.638 -5.104 -14.758 1.00 81.94 94 THR A N 1
ATOM 709 C CA . THR A 1 94 ? 3.841 -6.177 -14.167 1.00 81.94 94 THR A CA 1
ATOM 710 C C . THR A 1 94 ? 2.963 -6.828 -15.223 1.00 81.94 94 THR A C 1
ATOM 712 O O . THR A 1 94 ? 2.421 -6.164 -16.112 1.00 81.94 94 THR A O 1
ATOM 715 N N . ALA A 1 95 ? 2.831 -8.148 -15.148 1.00 82.06 95 ALA A N 1
ATOM 716 C CA . ALA A 1 95 ? 1.901 -8.900 -15.975 1.00 82.06 95 ALA A CA 1
ATOM 717 C C . ALA A 1 95 ? 1.588 -10.253 -15.340 1.00 82.06 95 ALA A C 1
ATOM 719 O O . ALA A 1 95 ? 2.509 -10.979 -14.959 1.00 82.06 95 ALA A O 1
ATOM 720 N N . ARG A 1 96 ? 0.301 -10.624 -15.304 1.00 79.75 96 ARG A N 1
ATOM 721 C CA . ARG A 1 96 ? -0.160 -11.962 -14.882 1.00 79.75 96 ARG A CA 1
ATOM 722 C C . ARG A 1 96 ? 0.362 -12.371 -13.496 1.00 79.75 96 ARG A C 1
ATOM 724 O O . ARG A 1 96 ? 0.798 -13.502 -13.313 1.00 79.75 96 ARG A O 1
ATOM 731 N N . GLY A 1 97 ? 0.363 -11.446 -12.536 1.00 71.69 97 GLY A N 1
ATOM 732 C CA . GLY A 1 97 ? 0.829 -11.741 -11.175 1.00 71.69 97 GLY A CA 1
ATOM 733 C C . GLY A 1 97 ? 2.346 -11.934 -11.048 1.00 71.69 97 GLY A C 1
ATOM 734 O O . GLY A 1 97 ? 2.803 -12.505 -10.068 1.00 71.69 97 GLY A O 1
ATOM 735 N N . ARG A 1 98 ? 3.145 -11.460 -12.012 1.00 78.50 98 ARG A N 1
ATOM 736 C CA . ARG A 1 98 ? 4.614 -11.403 -11.924 1.00 78.50 98 ARG A CA 1
ATOM 737 C C . ARG A 1 98 ? 5.123 -10.007 -12.246 1.00 78.50 98 ARG A C 1
ATOM 739 O O . ARG A 1 98 ? 4.462 -9.259 -12.977 1.00 78.50 98 ARG A O 1
ATOM 746 N N . PHE A 1 99 ? 6.299 -9.666 -11.727 1.00 82.81 99 PHE A N 1
ATOM 747 C CA . PHE A 1 99 ? 7.033 -8.491 -12.181 1.00 82.81 99 PHE A CA 1
ATOM 748 C C . PHE A 1 99 ? 8.278 -8.898 -12.954 1.00 82.81 99 PHE A C 1
ATOM 750 O O . PHE A 1 99 ? 8.883 -9.940 -12.711 1.00 82.81 99 PHE A O 1
ATOM 757 N N . TYR A 1 100 ? 8.650 -8.036 -13.890 1.00 85.69 100 TYR A N 1
ATOM 758 C CA . TYR A 1 100 ? 9.808 -8.203 -14.749 1.00 85.69 100 TYR A CA 1
ATOM 759 C C . TYR A 1 100 ? 10.656 -6.951 -14.625 1.00 85.69 100 TYR A C 1
ATOM 761 O O . TYR A 1 100 ? 10.221 -5.863 -15.002 1.00 85.69 100 TYR A O 1
ATOM 769 N N . ALA A 1 101 ? 11.848 -7.108 -14.067 1.00 87.69 101 ALA A N 1
ATOM 770 C CA . ALA A 1 101 ? 12.809 -6.053 -13.824 1.00 87.69 101 ALA A CA 1
ATOM 771 C C . ALA A 1 101 ? 13.978 -6.190 -14.804 1.00 87.69 101 ALA A C 1
ATOM 773 O O . ALA A 1 101 ? 14.730 -7.159 -14.786 1.00 87.69 101 ALA A O 1
ATOM 774 N N . ILE A 1 102 ? 14.128 -5.203 -15.678 1.00 90.19 102 ILE A N 1
ATOM 775 C CA . ILE A 1 102 ? 15.145 -5.161 -16.721 1.00 90.19 102 ILE A CA 1
ATOM 776 C C . ILE A 1 102 ? 16.116 -4.033 -16.410 1.00 90.19 102 ILE A C 1
ATOM 778 O O . ILE A 1 102 ? 15.714 -2.883 -16.234 1.00 90.19 102 ILE A O 1
ATOM 782 N N . VAL A 1 103 ? 17.404 -4.351 -16.400 1.00 89.44 103 VAL A N 1
ATOM 783 C CA . VAL A 1 103 ? 18.487 -3.396 -16.184 1.00 89.44 103 VAL A CA 1
ATOM 784 C C . VAL A 1 103 ? 19.458 -3.472 -17.338 1.00 89.44 103 VAL A C 1
ATOM 786 O O . VAL A 1 103 ? 19.958 -4.540 -17.660 1.00 89.44 103 VAL A O 1
ATOM 789 N N . TYR A 1 104 ? 19.780 -2.331 -17.927 1.00 89.56 104 TYR A N 1
ATOM 790 C CA . TYR A 1 104 ? 20.862 -2.214 -18.887 1.00 89.56 104 TYR A CA 1
ATOM 791 C C . TYR A 1 104 ? 21.862 -1.165 -18.406 1.00 89.56 104 TYR A C 1
ATOM 793 O O . TYR A 1 104 ? 21.546 0.026 -18.351 1.00 89.56 104 TYR A O 1
ATOM 801 N N . GLU A 1 105 ? 23.060 -1.608 -18.028 1.00 89.75 105 GLU A N 1
ATOM 802 C CA . GLU A 1 105 ? 24.068 -0.772 -17.377 1.00 89.75 105 GLU A CA 1
ATOM 803 C C . GLU A 1 105 ? 25.469 -0.893 -17.981 1.00 89.75 105 GLU A C 1
ATOM 805 O O . GLU A 1 10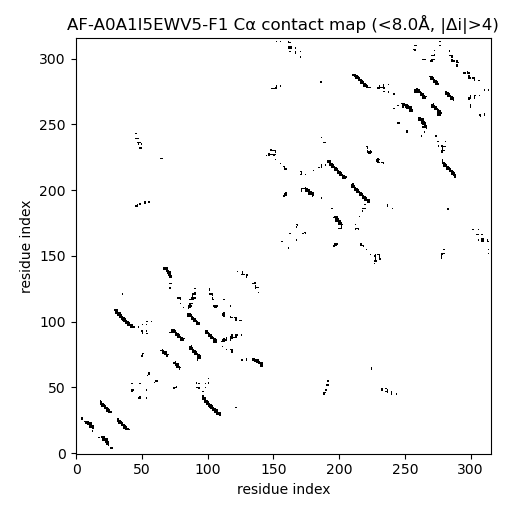5 ? 25.797 -1.866 -18.663 1.00 89.75 105 GLU A O 1
ATOM 810 N N . GLY A 1 106 ? 26.315 0.108 -17.718 1.00 87.50 106 GLY A N 1
ATOM 811 C CA . GLY A 1 106 ? 27.745 0.038 -18.005 1.00 87.50 106 GLY A CA 1
ATOM 812 C C . GLY A 1 106 ? 28.387 1.327 -18.522 1.00 87.50 106 GLY A C 1
ATOM 813 O O . GLY A 1 106 ? 27.944 2.446 -18.234 1.00 87.50 106 GLY A O 1
ATOM 814 N N . HIS A 1 107 ? 29.455 1.144 -19.302 1.00 84.88 107 HIS A N 1
ATOM 815 C CA . HIS A 1 107 ? 30.332 2.186 -19.825 1.0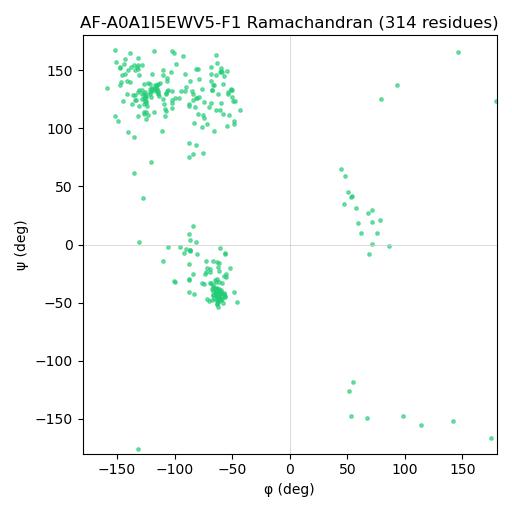0 84.88 107 HIS A CA 1
ATOM 816 C C . HIS A 1 107 ? 30.649 2.000 -21.315 1.00 84.88 107 HIS A C 1
ATOM 818 O O . HIS A 1 107 ? 30.735 0.883 -21.837 1.00 84.88 107 HIS A O 1
ATOM 824 N N . GLU A 1 108 ? 30.884 3.117 -21.993 1.00 82.81 108 GLU A N 1
ATOM 825 C CA . GLU A 1 108 ? 31.293 3.189 -23.390 1.00 82.81 108 GLU A CA 1
ATOM 826 C C . GLU A 1 108 ? 32.445 4.190 -23.527 1.00 82.81 108 GLU A C 1
ATOM 828 O O . GLU A 1 108 ? 32.332 5.332 -23.088 1.00 82.81 108 GLU A O 1
ATOM 833 N N . HIS A 1 109 ? 33.573 3.747 -24.093 1.00 82.38 109 HIS A N 1
ATOM 834 C CA . HIS A 1 109 ? 34.814 4.530 -24.192 1.00 82.38 109 HIS A CA 1
ATOM 835 C C . HIS A 1 109 ? 35.295 5.089 -22.834 1.00 82.38 109 HIS A C 1
ATOM 837 O O . HIS A 1 109 ? 35.703 6.243 -22.731 1.00 82.38 109 HIS A O 1
ATOM 843 N N . GLY A 1 110 ? 35.195 4.288 -21.768 1.00 79.00 110 GLY A N 1
ATOM 844 C CA . GLY A 1 110 ? 35.556 4.695 -20.403 1.00 79.00 110 GLY A CA 1
ATOM 845 C C . GLY A 1 110 ? 34.591 5.693 -19.749 1.00 79.00 110 GLY A C 1
ATOM 846 O O . GLY A 1 110 ? 34.792 6.063 -18.595 1.00 79.00 110 GLY A O 1
ATOM 847 N N . GLN A 1 111 ? 33.525 6.108 -20.438 1.00 83.88 111 GLN A N 1
ATOM 848 C CA . GLN A 1 111 ? 32.507 7.010 -19.905 1.00 83.88 111 GLN A CA 1
ATOM 849 C C . GLN A 1 111 ? 31.238 6.250 -19.523 1.00 83.88 111 GLN A C 1
ATOM 851 O O . GLN A 1 111 ? 30.880 5.244 -20.127 1.00 83.88 111 GLN A O 1
ATOM 856 N N . THR A 1 112 ? 30.544 6.735 -18.497 1.00 86.94 112 THR A N 1
ATOM 857 C CA . THR A 1 112 ? 29.197 6.291 -18.106 1.00 86.94 112 THR A CA 1
ATOM 858 C C . THR A 1 112 ? 28.259 6.292 -19.315 1.00 86.94 112 THR A C 1
ATOM 860 O O . THR A 1 112 ? 28.197 7.289 -20.034 1.00 86.94 112 THR A O 1
ATOM 863 N N . LEU A 1 113 ? 27.492 5.212 -19.523 1.00 87.38 113 LEU A N 1
ATOM 864 C CA . LEU A 1 113 ? 26.507 5.164 -20.609 1.00 87.38 113 LEU A CA 1
ATOM 865 C C . LEU A 1 113 ? 25.539 6.369 -20.555 1.00 87.38 113 LEU A C 1
ATOM 867 O O . LEU A 1 113 ? 24.949 6.647 -19.499 1.00 87.38 113 LEU A O 1
ATOM 871 N N . PRO A 1 114 ? 25.318 7.069 -21.684 1.00 89.75 114 PRO A N 1
ATOM 872 C CA . PRO A 1 114 ? 24.342 8.153 -21.756 1.00 89.75 114 PRO A CA 1
ATOM 873 C C . PRO A 1 114 ? 22.915 7.677 -21.448 1.00 89.75 114 PRO A C 1
ATOM 875 O O . PRO A 1 114 ? 22.552 6.556 -21.814 1.00 89.75 114 PRO A O 1
ATOM 878 N N . LYS A 1 115 ? 22.075 8.552 -20.859 1.00 89.94 115 LYS A N 1
ATOM 879 C CA . LYS A 1 115 ? 20.651 8.275 -20.539 1.00 89.94 115 LYS A CA 1
ATOM 880 C C . LYS A 1 115 ? 19.917 7.605 -21.699 1.00 89.94 115 LYS A C 1
ATOM 882 O O . LYS A 1 115 ? 19.273 6.578 -21.513 1.00 89.94 115 LYS A O 1
ATOM 887 N N . GLN A 1 116 ? 20.050 8.170 -22.896 1.00 90.75 116 GLN A N 1
ATOM 888 C CA . GLN A 1 116 ? 19.371 7.681 -24.093 1.00 90.75 116 GLN A CA 1
ATOM 889 C C . GLN A 1 116 ? 19.794 6.254 -24.459 1.00 90.75 116 GLN A C 1
ATOM 891 O O . GLN A 1 116 ? 18.938 5.414 -24.721 1.00 90.75 116 GLN A O 1
ATOM 896 N N . THR A 1 117 ? 21.095 5.959 -24.434 1.00 90.94 117 THR A N 1
ATOM 897 C CA . THR A 1 117 ? 21.629 4.626 -24.743 1.00 90.94 117 THR A CA 1
ATOM 898 C C . THR A 1 117 ? 21.210 3.606 -23.692 1.00 90.94 117 THR A C 1
ATOM 900 O O . THR A 1 117 ? 20.794 2.500 -24.038 1.00 90.94 117 THR A O 1
ATOM 903 N N . ALA A 1 118 ? 21.293 3.985 -22.415 1.00 90.25 118 ALA A N 1
ATOM 904 C CA . ALA A 1 118 ? 20.950 3.120 -21.299 1.00 90.25 118 ALA A CA 1
ATOM 905 C C . ALA A 1 118 ? 19.455 2.733 -21.329 1.00 90.25 118 ALA A C 1
ATOM 907 O O . ALA A 1 118 ? 19.104 1.553 -21.342 1.00 90.25 118 ALA A O 1
ATOM 908 N N . LEU A 1 119 ? 18.569 3.727 -21.454 1.00 91.31 119 LEU A N 1
ATOM 909 C CA . LEU A 1 119 ? 17.125 3.501 -21.561 1.00 91.31 119 LEU A CA 1
ATOM 910 C C . LEU A 1 119 ? 16.736 2.761 -22.842 1.00 91.31 119 LEU A C 1
ATOM 912 O O . LEU A 1 119 ? 15.847 1.918 -22.801 1.00 91.31 119 LEU A O 1
ATOM 916 N N . ALA A 1 120 ? 17.385 3.037 -23.978 1.00 91.50 120 ALA A N 1
ATOM 917 C CA . ALA A 1 120 ? 17.091 2.338 -25.227 1.00 91.50 120 ALA A CA 1
ATOM 918 C C . ALA A 1 120 ? 17.457 0.848 -25.160 1.00 91.50 120 ALA A C 1
ATOM 920 O O . ALA A 1 120 ? 16.714 0.022 -25.691 1.00 91.50 120 ALA A O 1
ATOM 921 N N . GLY A 1 121 ? 18.571 0.500 -24.507 1.00 89.75 121 GLY A N 1
ATOM 922 C CA . GLY A 1 121 ? 18.959 -0.893 -24.283 1.00 89.75 121 GLY A CA 1
ATOM 923 C C . GLY A 1 121 ? 17.946 -1.633 -23.409 1.00 89.75 121 GLY A C 1
ATOM 924 O O . GLY A 1 121 ? 17.421 -2.663 -23.830 1.00 89.75 121 GLY A O 1
ATOM 925 N N . ALA A 1 122 ? 17.592 -1.054 -22.258 1.00 91.38 122 ALA A N 1
ATOM 926 C CA . ALA A 1 122 ? 16.586 -1.625 -21.362 1.00 91.38 122 ALA A CA 1
ATOM 927 C C . ALA A 1 122 ? 15.205 -1.738 -22.035 1.00 91.38 122 ALA A C 1
ATOM 929 O O . ALA A 1 122 ? 14.572 -2.788 -21.964 1.00 91.38 122 ALA A O 1
ATOM 930 N N . ARG A 1 123 ? 14.771 -0.711 -22.782 1.00 93.00 123 ARG A N 1
ATOM 931 C CA . ARG A 1 123 ? 13.499 -0.714 -23.527 1.00 93.00 123 ARG A CA 1
ATOM 932 C C . ARG A 1 123 ? 13.430 -1.846 -24.547 1.00 93.00 123 ARG A C 1
ATOM 934 O O . ARG A 1 123 ? 12.401 -2.502 -24.651 1.00 93.00 123 ARG A O 1
ATOM 941 N N . ARG A 1 124 ? 14.503 -2.083 -25.310 1.00 92.31 124 ARG A N 1
ATOM 942 C CA . ARG A 1 124 ? 14.546 -3.177 -26.297 1.00 92.31 124 ARG A CA 1
ATOM 943 C C . ARG A 1 124 ? 14.414 -4.537 -25.625 1.00 92.31 124 ARG A C 1
ATOM 945 O O . ARG A 1 124 ? 13.631 -5.355 -26.088 1.00 92.31 124 ARG A O 1
ATOM 952 N N . ALA A 1 125 ? 15.128 -4.755 -24.525 1.00 90.38 125 ALA A N 1
ATOM 953 C CA . ALA A 1 125 ? 14.999 -5.989 -23.763 1.00 90.38 125 ALA A CA 1
ATOM 954 C C . ALA A 1 125 ? 13.586 -6.151 -23.175 1.00 90.38 125 ALA A C 1
ATOM 956 O O . ALA A 1 125 ? 12.999 -7.218 -23.310 1.00 90.38 125 ALA A O 1
ATOM 957 N N . ALA A 1 126 ? 12.991 -5.086 -22.630 1.00 91.00 126 ALA A N 1
ATOM 958 C CA . ALA A 1 126 ? 11.618 -5.113 -22.127 1.00 91.00 126 ALA A CA 1
ATOM 959 C C . ALA A 1 126 ? 10.590 -5.472 -23.220 1.00 91.00 126 ALA A C 1
ATOM 961 O O . ALA A 1 126 ? 9.694 -6.273 -22.970 1.00 91.00 126 ALA A O 1
ATOM 962 N N . ILE A 1 127 ? 10.750 -4.946 -24.443 1.00 93.38 127 ILE A N 1
ATOM 963 C CA . ILE A 1 127 ? 9.928 -5.314 -25.613 1.00 93.38 127 ILE A CA 1
ATOM 964 C C . ILE A 1 127 ? 10.045 -6.808 -25.914 1.00 93.38 127 ILE A C 1
ATOM 966 O O . ILE A 1 127 ? 9.033 -7.471 -26.117 1.00 93.38 127 ILE A O 1
ATOM 970 N N . GLU A 1 128 ? 11.263 -7.345 -25.946 1.00 90.44 128 GLU A N 1
ATOM 971 C CA . GLU A 1 128 ? 11.487 -8.765 -26.234 1.00 90.44 128 GLU A CA 1
ATOM 972 C C . GLU A 1 128 ? 10.876 -9.671 -25.159 1.00 90.44 128 GLU A C 1
ATOM 974 O O . GLU A 1 128 ? 10.227 -10.664 -25.492 1.00 90.44 128 GLU A O 1
ATOM 979 N N . VAL A 1 129 ? 11.005 -9.307 -23.877 1.00 89.75 129 VAL A N 1
ATOM 980 C CA . VAL A 1 129 ? 10.340 -10.026 -22.779 1.00 89.75 129 VAL A CA 1
ATOM 981 C C . VAL A 1 129 ? 8.817 -9.953 -22.945 1.00 89.75 129 VAL A C 1
ATOM 983 O O . VAL A 1 129 ? 8.154 -10.987 -22.939 1.00 89.75 129 VAL A O 1
ATOM 986 N N . ALA A 1 130 ? 8.251 -8.766 -23.182 1.00 89.88 130 ALA A N 1
ATOM 987 C CA . ALA A 1 130 ? 6.810 -8.590 -23.370 1.00 89.88 130 ALA A CA 1
ATOM 988 C C . ALA A 1 130 ? 6.260 -9.398 -24.562 1.00 89.88 130 ALA A C 1
ATOM 990 O O . ALA A 1 130 ? 5.228 -10.057 -24.426 1.00 89.88 130 ALA A O 1
ATOM 991 N N . ARG A 1 131 ? 6.974 -9.430 -25.698 1.00 91.00 131 ARG A N 1
ATOM 992 C CA . ARG A 1 131 ? 6.615 -10.260 -26.865 1.00 91.00 131 ARG A CA 1
ATOM 993 C C . ARG A 1 131 ? 6.565 -11.739 -26.516 1.00 91.00 131 ARG A C 1
ATOM 995 O O . ARG A 1 131 ? 5.596 -12.407 -26.864 1.00 91.00 131 ARG A O 1
ATOM 1002 N N . LYS A 1 132 ? 7.577 -12.245 -25.805 1.00 88.31 132 LYS A N 1
ATOM 1003 C CA . LYS A 1 132 ? 7.630 -13.652 -25.374 1.00 88.31 132 LYS A CA 1
ATOM 1004 C C . LYS A 1 132 ? 6.494 -14.019 -24.417 1.00 88.31 132 LYS A C 1
ATOM 1006 O O . LYS A 1 132 ? 6.035 -15.154 -24.433 1.00 88.31 132 LYS A O 1
ATOM 1011 N N . LEU A 1 133 ? 6.010 -13.060 -23.631 1.00 86.19 133 LEU A N 1
ATOM 1012 C CA . LEU A 1 133 ? 4.855 -13.232 -22.744 1.00 86.19 133 LEU A CA 1
ATOM 1013 C C . LEU A 1 133 ? 3.499 -13.105 -23.470 1.00 86.19 133 LEU A C 1
ATOM 1015 O O . LEU A 1 133 ? 2.453 -13.385 -22.875 1.00 86.19 133 LEU A O 1
ATOM 1019 N N . GLY A 1 134 ? 3.493 -12.701 -24.745 1.00 88.44 134 GLY A N 1
ATOM 1020 C CA . GLY A 1 134 ? 2.276 -12.432 -25.516 1.00 88.44 134 GLY A CA 1
ATOM 1021 C C . GLY A 1 134 ? 1.555 -11.153 -25.080 1.00 88.44 134 GLY A C 1
ATOM 1022 O O . GLY A 1 134 ? 0.329 -11.087 -25.142 1.00 88.44 134 GLY A O 1
ATOM 1023 N N . LEU A 1 135 ? 2.297 -10.166 -24.575 1.00 87.44 135 LEU A N 1
ATOM 1024 C CA . LEU A 1 135 ? 1.779 -8.859 -24.172 1.00 87.44 135 LEU A CA 1
ATOM 1025 C C . LEU A 1 135 ? 1.894 -7.853 -25.326 1.00 87.44 135 LEU A C 1
ATOM 1027 O O . LEU A 1 135 ? 2.706 -8.049 -26.238 1.00 87.44 135 LEU A O 1
ATOM 1031 N N . PRO A 1 136 ? 1.157 -6.727 -25.266 1.00 81.69 136 PRO A N 1
ATOM 1032 C CA . PRO A 1 136 ? 1.520 -5.548 -26.039 1.00 81.69 136 PRO A CA 1
ATOM 1033 C C . PRO A 1 136 ? 2.997 -5.219 -25.779 1.00 81.69 136 PRO A C 1
ATOM 1035 O O . PRO A 1 136 ? 3.448 -5.253 -24.633 1.00 81.69 136 PRO A O 1
ATOM 1038 N N . ALA A 1 137 ? 3.755 -4.971 -26.845 1.00 87.88 137 ALA A N 1
ATOM 1039 C CA . ALA A 1 137 ? 5.201 -4.754 -26.797 1.00 87.88 137 ALA A CA 1
ATOM 1040 C C . ALA A 1 137 ? 5.585 -3.453 -27.514 1.00 87.88 137 ALA A C 1
ATOM 1042 O O . ALA A 1 137 ? 6.577 -3.371 -28.242 1.00 87.88 137 ALA A O 1
ATOM 1043 N N . GLU A 1 138 ? 4.752 -2.436 -27.314 1.00 89.88 138 GLU A N 1
ATOM 1044 C CA . GLU A 1 138 ? 4.873 -1.108 -27.904 1.00 89.88 138 GLU A CA 1
ATOM 1045 C C . GLU A 1 138 ? 4.988 -0.071 -26.782 1.00 89.88 138 GLU A C 1
ATOM 1047 O O . GLU A 1 138 ? 4.052 0.686 -26.536 1.00 89.88 138 GLU A O 1
ATOM 1052 N N . PRO A 1 139 ? 6.129 -0.030 -26.065 1.00 88.50 139 PRO A N 1
ATOM 1053 C CA . PRO A 1 139 ? 6.327 0.912 -24.980 1.00 88.50 139 PRO A CA 1
ATOM 1054 C C . PRO A 1 139 ? 6.235 2.336 -25.494 1.00 88.50 139 PRO A C 1
ATOM 1056 O O . PRO A 1 139 ? 7.108 2.768 -26.253 1.00 88.50 139 PRO A O 1
ATOM 1059 N N . THR A 1 140 ? 5.248 3.089 -25.043 1.00 86.25 140 THR A N 1
ATOM 1060 C CA . THR A 1 140 ? 5.167 4.527 -25.292 1.00 86.25 140 THR A CA 1
ATOM 1061 C C . THR A 1 140 ? 5.300 5.276 -23.977 1.00 86.25 140 THR A C 1
ATOM 1063 O O . THR A 1 140 ? 4.685 4.852 -22.994 1.00 86.25 140 THR A O 1
ATOM 1066 N N . PRO A 1 141 ? 6.063 6.387 -23.932 1.00 81.94 141 PRO A N 1
ATOM 1067 C CA . PRO A 1 141 ? 5.977 7.305 -22.804 1.00 81.94 141 PRO A CA 1
ATOM 1068 C C . PRO A 1 141 ? 4.511 7.652 -22.569 1.00 81.94 141 PRO A C 1
ATOM 1070 O O . PRO A 1 141 ? 3.791 7.925 -23.538 1.00 81.94 141 PRO A O 1
ATOM 1073 N N . HIS A 1 142 ? 4.075 7.610 -21.314 1.00 77.44 142 HIS A N 1
ATOM 1074 C CA . HIS A 1 142 ? 2.698 7.931 -20.975 1.00 77.44 142 HIS A CA 1
ATOM 1075 C C . HIS A 1 142 ? 2.379 9.356 -21.448 1.00 77.44 142 HIS A C 1
ATOM 1077 O O . HIS A 1 142 ? 2.948 10.338 -20.964 1.00 77.44 142 HIS A O 1
ATOM 1083 N N . LYS A 1 143 ? 1.503 9.476 -22.451 1.00 62.31 143 LYS A N 1
ATOM 1084 C CA . LYS A 1 143 ? 1.072 10.765 -22.996 1.00 62.31 143 LYS A CA 1
ATOM 1085 C C . LYS A 1 143 ? -0.012 11.328 -22.079 1.00 62.31 143 LYS A C 1
ATOM 1087 O O . LYS A 1 143 ? -1.189 11.164 -22.357 1.00 62.31 143 LYS A O 1
ATOM 1092 N N . GLN A 1 144 ? 0.416 12.027 -21.033 1.00 56.16 144 GLN A N 1
ATOM 1093 C CA . GLN A 1 144 ? -0.404 12.947 -20.242 1.00 56.16 144 GLN A CA 1
ATOM 1094 C C . GLN A 1 144 ? -1.334 12.312 -19.190 1.00 56.16 144 GLN A C 1
ATOM 1096 O O . GLN A 1 144 ? -2.191 11.471 -19.456 1.00 56.16 144 GLN A O 1
ATOM 1101 N N . GLU A 1 145 ? -1.151 12.795 -17.963 1.00 54.97 145 GLU A N 1
ATOM 1102 C CA . GLU A 1 145 ? -1.914 12.459 -16.769 1.00 54.97 145 GLU A CA 1
ATOM 1103 C C . GLU A 1 145 ? -3.313 13.069 -16.847 1.00 54.97 145 GLU A C 1
ATOM 1105 O O . GLU A 1 145 ? -3.514 14.248 -16.573 1.00 54.97 145 GLU A O 1
ATOM 1110 N N . ASN A 1 146 ? -4.315 12.248 -17.138 1.00 50.34 146 ASN A N 1
ATOM 1111 C CA . ASN A 1 146 ? -5.523 12.377 -16.338 1.00 50.34 146 ASN A CA 1
ATOM 1112 C C . ASN A 1 146 ? -5.246 11.558 -15.081 1.00 50.34 146 ASN A C 1
ATOM 1114 O O . ASN A 1 146 ? -5.236 10.324 -15.200 1.00 50.34 146 ASN A O 1
ATOM 1118 N N . PRO A 1 147 ? -4.961 12.178 -13.915 1.00 55.31 147 PRO A N 1
ATOM 1119 C CA . PRO A 1 147 ? -4.851 11.420 -12.681 1.00 55.31 147 PRO A CA 1
ATOM 1120 C C . PRO A 1 147 ? -6.135 10.605 -12.565 1.00 55.31 147 PRO A C 1
ATOM 1122 O O . PRO A 1 147 ? -7.240 11.140 -12.466 1.00 55.31 147 PRO A O 1
ATOM 1125 N N . ARG A 1 148 ? -6.008 9.284 -12.702 1.00 61.22 148 ARG A N 1
ATOM 1126 C CA . ARG A 1 148 ? -7.135 8.371 -12.531 1.00 61.22 148 ARG A CA 1
ATOM 1127 C C . ARG A 1 148 ? -7.379 8.286 -11.032 1.00 61.22 148 ARG A C 1
ATOM 1129 O O . ARG A 1 148 ? -6.906 7.351 -10.396 1.00 61.22 148 ARG A O 1
ATOM 1136 N N . GLY A 1 149 ? -8.038 9.298 -10.481 1.00 67.75 149 GLY A N 1
ATOM 1137 C CA . GLY A 1 149 ? -8.361 9.382 -9.066 1.00 67.75 149 GLY A CA 1
ATOM 1138 C C . GLY A 1 149 ? -8.337 10.809 -8.510 1.00 67.75 149 GLY A C 1
ATOM 1139 O O . GLY A 1 149 ? -7.823 11.723 -9.155 1.00 67.75 149 GLY A O 1
ATOM 1140 N N . PRO A 1 150 ? -8.906 11.009 -7.311 1.00 77.94 150 PRO A N 1
ATOM 1141 C CA . PRO A 1 150 ? -8.773 12.246 -6.554 1.00 77.94 150 PRO A CA 1
ATOM 1142 C C . PRO A 1 150 ? -7.303 12.555 -6.235 1.00 77.94 150 PRO A C 1
ATOM 1144 O O . PRO A 1 150 ? -6.489 11.646 -6.076 1.00 77.94 150 PRO A O 1
ATOM 1147 N N . ALA A 1 151 ? -6.988 13.844 -6.086 1.00 82.31 151 ALA A N 1
ATOM 1148 C CA . ALA A 1 151 ? -5.668 14.300 -5.652 1.00 82.31 151 ALA A CA 1
ATOM 1149 C C . ALA A 1 151 ? -5.292 13.698 -4.282 1.00 82.31 151 ALA A C 1
ATOM 1151 O O . ALA A 1 151 ? -6.153 13.657 -3.394 1.00 82.31 151 ALA A O 1
ATOM 1152 N N . PRO A 1 152 ? -4.039 13.260 -4.079 1.00 84.06 152 PRO A N 1
ATOM 1153 C CA . PRO A 1 152 ? -3.621 12.595 -2.848 1.00 84.06 152 PRO A CA 1
ATOM 1154 C C . PRO A 1 152 ? -3.746 13.518 -1.629 1.00 84.06 152 PRO A C 1
ATOM 1156 O O . PRO A 1 152 ? -3.697 14.745 -1.731 1.00 84.06 152 PRO A O 1
ATOM 1159 N N . LEU A 1 153 ? -3.881 12.923 -0.448 1.00 87.31 153 LEU A N 1
ATOM 1160 C CA . LEU A 1 153 ? -3.652 13.612 0.814 1.00 87.31 153 LEU A CA 1
ATOM 1161 C C . LEU A 1 153 ? -2.140 13.788 0.985 1.00 87.31 153 LEU A C 1
ATOM 1163 O O . LEU A 1 153 ? -1.409 12.823 1.202 1.00 87.31 153 LEU A O 1
ATOM 1167 N N . HIS A 1 154 ? -1.668 15.029 0.859 1.00 80.94 154 HIS A N 1
ATOM 1168 C CA . HIS A 1 154 ? -0.247 15.361 1.005 1.00 80.94 154 HIS A CA 1
ATOM 1169 C C . HIS A 1 154 ? 0.233 15.320 2.459 1.00 80.94 154 HIS A C 1
ATOM 1171 O O . HIS A 1 154 ? 1.421 15.136 2.712 1.00 80.94 154 HIS A O 1
ATOM 1177 N N . GLN A 1 155 ? -0.679 15.513 3.413 1.00 83.25 155 GLN A N 1
ATOM 1178 C CA . GLN A 1 155 ? -0.391 15.465 4.839 1.00 83.25 155 GLN A CA 1
ATOM 1179 C C . GLN A 1 155 ? -1.319 14.448 5.485 1.00 83.25 155 GLN A C 1
ATOM 1181 O O . GLN A 1 155 ? -2.517 14.681 5.618 1.00 83.25 155 GLN A O 1
ATOM 1186 N N . VAL A 1 156 ? -0.747 13.314 5.874 1.00 86.81 156 VAL A N 1
ATOM 1187 C CA . VAL A 1 156 ? -1.443 12.282 6.637 1.00 86.81 156 VAL A CA 1
ATOM 1188 C C . VAL A 1 156 ? -0.864 12.316 8.047 1.00 86.81 156 VAL A C 1
ATOM 1190 O O . VAL A 1 156 ? 0.318 12.008 8.218 1.00 86.81 156 VAL A O 1
ATOM 1193 N N . PRO A 1 157 ? -1.636 12.750 9.059 1.00 88.56 157 PRO A N 1
ATOM 1194 C CA . PRO A 1 157 ? -1.170 12.726 10.436 1.00 88.56 157 PRO A CA 1
ATOM 1195 C C . PRO A 1 157 ? -0.796 11.300 10.869 1.00 88.56 157 PRO A C 1
ATOM 1197 O O . PRO A 1 157 ? -1.434 10.342 10.428 1.00 88.56 157 PRO A O 1
ATOM 1200 N N . PRO A 1 158 ? 0.190 11.138 11.769 1.00 87.38 158 PRO A N 1
ATOM 1201 C CA . PRO A 1 158 ? 0.487 9.831 12.346 1.00 87.38 158 PRO A CA 1
ATOM 1202 C C . PRO A 1 158 ? -0.741 9.290 13.090 1.00 87.38 158 PRO A C 1
ATOM 1204 O O . PRO A 1 158 ? -1.491 10.070 13.683 1.00 87.38 158 PRO A O 1
ATOM 1207 N N . ALA A 1 159 ? -0.913 7.966 13.126 1.00 88.25 159 ALA A N 1
ATOM 1208 C CA . ALA A 1 159 ? -2.092 7.294 13.682 1.00 88.25 159 ALA A CA 1
ATOM 1209 C C . ALA A 1 159 ? -2.511 7.804 15.075 1.00 88.25 159 ALA A C 1
ATOM 1211 O O . ALA A 1 159 ? -3.693 8.055 15.310 1.00 88.25 159 ALA A O 1
ATOM 1212 N N . CYS A 1 160 ? -1.551 8.074 15.971 1.00 87.56 160 CYS A N 1
ATOM 1213 C CA . CYS A 1 160 ? -1.828 8.599 17.315 1.00 87.56 160 CYS A CA 1
ATOM 1214 C C . CYS A 1 160 ? -2.517 9.976 17.346 1.00 87.56 160 CYS A C 1
ATOM 1216 O O . CYS A 1 160 ? -3.007 10.385 18.396 1.00 87.56 160 CYS A O 1
ATOM 1218 N N . ARG A 1 161 ? -2.518 10.719 16.233 1.00 89.94 161 ARG A N 1
ATOM 1219 C CA . ARG A 1 161 ? -3.145 12.044 16.101 1.00 89.94 161 ARG A CA 1
ATOM 1220 C C . ARG A 1 161 ? -4.440 12.026 15.291 1.00 89.94 161 ARG A C 1
ATOM 1222 O O . ARG A 1 161 ? -5.051 13.076 15.133 1.00 89.94 161 ARG A O 1
ATOM 1229 N N . LEU A 1 162 ? -4.846 10.873 14.759 1.00 91.06 162 LEU A N 1
ATOM 1230 C CA . LEU A 1 162 ? -6.037 10.780 13.913 1.00 91.06 162 LEU A CA 1
ATOM 1231 C C . LEU A 1 162 ? -7.341 10.639 14.694 1.00 91.06 162 LEU A C 1
ATOM 1233 O O 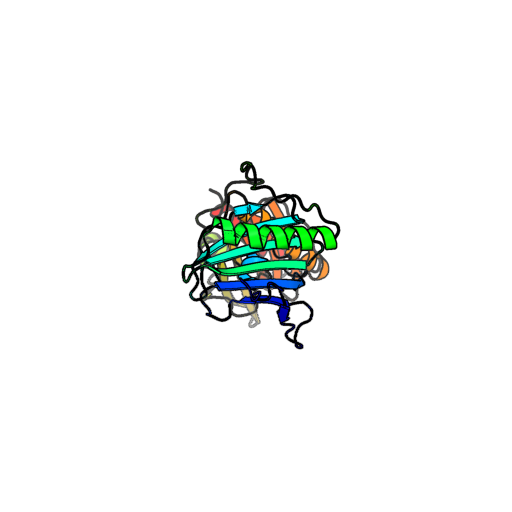. LEU A 1 162 ? -8.395 11.005 14.175 1.00 91.06 162 LEU A O 1
ATOM 1237 N N . VAL A 1 163 ? -7.272 10.114 15.918 1.00 92.00 163 VAL A N 1
ATOM 1238 C CA . VAL A 1 163 ? -8.433 9.957 16.797 1.00 92.00 163 VAL A CA 1
ATOM 1239 C C . VAL A 1 163 ? -8.504 11.149 17.744 1.00 92.00 163 VAL A C 1
ATOM 1241 O O . VAL A 1 163 ? -7.536 11.455 18.442 1.00 92.00 163 VAL A O 1
ATOM 1244 N N . SER A 1 164 ? -9.648 11.828 17.783 1.00 91.88 164 SER A N 1
ATOM 1245 C CA . SER A 1 164 ? -9.859 12.951 18.692 1.00 91.88 164 SER A CA 1
ATOM 1246 C C . SER A 1 164 ? -9.914 12.493 20.151 1.00 91.88 164 SER A C 1
ATOM 1248 O O . SER A 1 164 ? -10.342 11.380 20.472 1.00 91.88 164 SER A O 1
ATOM 1250 N N . ALA A 1 165 ? -9.544 13.393 21.065 1.00 89.38 165 ALA A N 1
ATOM 1251 C CA . ALA A 1 165 ? -9.649 13.145 22.502 1.00 89.38 165 ALA A CA 1
ATOM 1252 C C . ALA A 1 165 ? -11.094 12.834 22.940 1.00 89.38 165 ALA A C 1
ATOM 1254 O O . ALA A 1 165 ? -11.302 12.022 23.840 1.00 89.38 165 ALA A O 1
ATOM 1255 N N . GLU A 1 166 ? -12.094 13.432 22.281 1.00 89.81 166 GLU A N 1
ATOM 1256 C CA . GLU A 1 166 ? -13.510 13.156 22.540 1.00 89.81 166 GLU A CA 1
ATOM 1257 C C . GLU A 1 166 ? -13.870 11.704 22.200 1.00 89.81 166 GLU A C 1
ATOM 1259 O O . GLU A 1 166 ? -14.504 11.016 23.003 1.00 89.81 166 GLU A O 1
ATOM 1264 N N . THR A 1 167 ? -13.455 11.218 21.028 1.00 91.44 167 THR A N 1
ATOM 1265 C CA . THR A 1 167 ? -13.702 9.832 20.615 1.00 91.44 167 THR A CA 1
ATOM 1266 C C . THR A 1 167 ? -12.946 8.850 21.500 1.00 91.44 167 THR A C 1
ATOM 1268 O O . THR A 1 167 ? -13.548 7.880 21.963 1.00 91.44 167 THR A O 1
ATOM 1271 N N . LEU A 1 168 ? -11.673 9.124 21.815 1.00 88.62 168 LEU A N 1
ATOM 1272 C CA . LEU A 1 168 ? -10.893 8.310 22.753 1.00 88.62 168 LEU A CA 1
ATOM 1273 C C . LEU A 1 168 ? -11.591 8.211 24.115 1.00 88.62 168 LEU A C 1
ATOM 1275 O O . LEU A 1 168 ? -11.765 7.110 24.628 1.00 88.62 168 LEU A O 1
ATOM 1279 N N . GLY A 1 169 ? -12.091 9.327 24.653 1.00 83.62 169 GLY A N 1
ATOM 1280 C CA . GLY A 1 169 ? -12.828 9.351 25.918 1.00 83.62 169 GLY A CA 1
ATOM 1281 C C . GLY A 1 169 ? -14.120 8.521 25.921 1.00 83.62 169 GLY A C 1
ATOM 1282 O O . GLY A 1 169 ? -14.570 8.107 26.990 1.00 83.62 169 GLY A O 1
ATOM 1283 N N . LYS A 1 170 ? -14.708 8.251 24.748 1.00 85.31 170 LYS A N 1
ATOM 1284 C CA . LYS A 1 170 ? -15.907 7.409 24.596 1.00 85.31 170 LYS A CA 1
ATOM 1285 C C . LYS A 1 170 ? -15.576 5.924 24.456 1.00 85.31 170 LYS A C 1
ATOM 1287 O O . LYS A 1 170 ? -16.298 5.106 25.015 1.00 85.31 170 LYS A O 1
ATOM 1292 N N . VAL A 1 171 ? -14.528 5.581 23.704 1.00 85.00 171 VAL A N 1
ATOM 1293 C CA . VAL A 1 171 ? -14.239 4.186 23.307 1.00 85.00 171 VAL A CA 1
ATOM 1294 C C . VAL A 1 171 ? -13.149 3.516 24.152 1.00 85.00 171 VAL A C 1
ATOM 1296 O O . VAL A 1 171 ? -13.225 2.320 24.409 1.00 85.00 171 VAL A O 1
ATOM 1299 N N . VAL A 1 172 ? -12.176 4.280 24.647 1.00 82.06 172 VAL A N 1
ATOM 1300 C CA . VAL A 1 172 ? -11.103 3.851 25.565 1.00 82.06 172 VAL A CA 1
ATOM 1301 C C . VAL A 1 172 ? -10.965 4.904 26.664 1.00 82.06 172 VAL A C 1
ATOM 1303 O O . VAL A 1 172 ? -9.950 5.587 26.800 1.00 82.06 172 VAL A O 1
ATOM 1306 N N . ARG A 1 173 ? -12.049 5.082 27.429 1.00 78.19 173 ARG A N 1
ATOM 1307 C CA . ARG A 1 173 ? -12.129 6.062 28.519 1.00 78.19 173 ARG A CA 1
ATOM 1308 C C . ARG A 1 173 ? -10.970 5.875 29.498 1.00 78.19 173 ARG A C 1
ATOM 1310 O O . ARG A 1 173 ? -10.748 4.766 29.969 1.00 78.19 173 ARG A O 1
ATOM 1317 N N . ASP A 1 174 ? -10.264 6.962 29.808 1.00 72.62 174 ASP A N 1
ATOM 1318 C CA . ASP A 1 174 ? -9.082 6.968 30.686 1.00 72.62 174 ASP A CA 1
ATOM 1319 C C . ASP A 1 174 ? -7.929 6.065 30.184 1.00 72.62 174 ASP A C 1
ATOM 1321 O O . ASP A 1 174 ? -7.025 5.699 30.938 1.00 72.62 174 ASP A O 1
ATOM 1325 N N . GLY A 1 175 ? -7.953 5.707 28.895 1.00 71.25 175 GLY A N 1
ATOM 1326 C CA . GLY A 1 175 ? -6.976 4.831 28.271 1.00 71.25 175 GLY A CA 1
ATOM 1327 C C . GLY A 1 175 ? -5.588 5.450 28.199 1.00 71.25 175 GLY A C 1
ATOM 1328 O O . GLY A 1 175 ? -5.410 6.618 27.844 1.00 71.25 175 GLY A O 1
ATOM 1329 N N . ARG A 1 176 ? -4.577 4.639 28.505 1.00 74.25 176 ARG A N 1
ATOM 1330 C CA . ARG A 1 176 ? -3.174 5.003 28.319 1.00 74.25 176 ARG A CA 1
ATOM 1331 C C . ARG A 1 176 ? -2.780 4.698 26.878 1.00 74.25 176 ARG A C 1
ATOM 1333 O O . ARG A 1 176 ? -3.061 3.611 26.374 1.00 74.25 176 ARG A O 1
ATOM 1340 N N . ASN A 1 177 ? -2.123 5.655 26.224 1.00 74.75 177 ASN A N 1
ATOM 1341 C CA . ASN A 1 177 ? -1.442 5.393 24.960 1.00 74.75 177 ASN A CA 1
ATOM 1342 C C . ASN A 1 177 ? -0.218 4.521 25.262 1.00 74.75 177 ASN A C 1
ATOM 1344 O O . ASN A 1 177 ? 0.651 4.932 26.033 1.00 74.75 177 ASN A O 1
ATOM 1348 N N . LEU A 1 178 ? -0.187 3.318 24.696 1.00 76.25 178 LEU A N 1
ATOM 1349 C CA . LEU A 1 178 ? 0.901 2.361 24.892 1.00 76.25 178 LEU A CA 1
ATOM 1350 C C . LEU A 1 178 ? 2.014 2.515 23.844 1.00 76.25 178 LEU A C 1
ATOM 1352 O O . LEU A 1 178 ? 3.048 1.870 23.968 1.00 76.25 178 LEU A O 1
ATOM 1356 N N . GLY A 1 179 ? 1.839 3.406 22.866 1.00 67.25 179 GLY A N 1
ATOM 1357 C CA . GLY A 1 179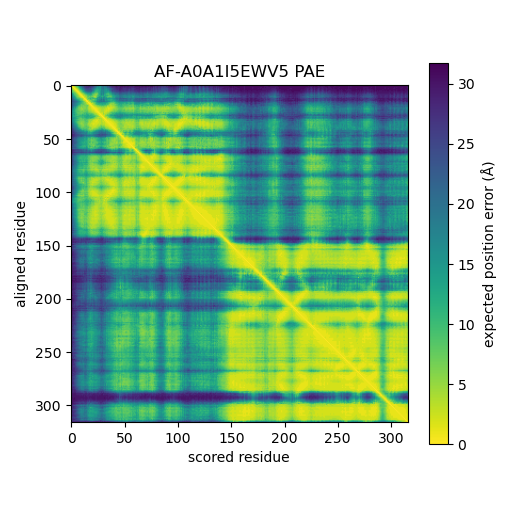 ? 2.798 3.672 21.802 1.00 67.25 179 GLY A CA 1
ATOM 1358 C C . GLY A 1 179 ? 2.457 2.944 20.505 1.00 67.25 179 GLY A C 1
ATOM 1359 O O . GLY A 1 179 ? 1.283 2.782 20.153 1.00 67.25 179 GLY A O 1
ATOM 1360 N N . LEU A 1 180 ? 3.507 2.571 19.769 1.00 64.75 180 LEU A N 1
ATOM 1361 C CA . LEU A 1 180 ? 3.395 1.818 18.522 1.00 64.75 180 LEU A CA 1
ATOM 1362 C C . LEU A 1 180 ? 2.895 0.399 18.817 1.00 64.75 180 LEU A C 1
ATOM 1364 O O . LEU A 1 180 ? 3.172 -0.173 19.870 1.00 64.75 180 LEU A O 1
ATOM 1368 N N . TRP A 1 181 ? 2.121 -0.146 17.887 1.00 64.31 181 TRP A N 1
ATOM 1369 C CA . TRP A 1 181 ? 1.763 -1.556 17.903 1.00 64.31 181 TRP A CA 1
ATOM 1370 C C . TRP A 1 181 ? 2.921 -2.351 17.287 1.00 64.31 181 TRP A C 1
ATOM 1372 O O . TRP A 1 181 ? 3.264 -2.104 16.132 1.00 64.31 181 TRP A O 1
ATOM 1382 N N . ASP A 1 182 ? 3.535 -3.242 18.072 1.00 51.44 182 ASP A N 1
ATOM 1383 C CA . ASP A 1 182 ? 4.730 -4.010 17.678 1.00 51.44 182 ASP A CA 1
ATOM 1384 C C . ASP A 1 182 ? 4.406 -5.381 17.048 1.00 51.44 182 ASP A C 1
ATOM 1386 O O . ASP A 1 182 ? 5.320 -6.049 16.564 1.00 51.44 182 ASP A O 1
ATOM 1390 N N . GLU A 1 183 ? 3.144 -5.835 17.046 1.00 54.09 183 GLU A N 1
ATOM 1391 C CA . GLU A 1 183 ? 2.775 -7.066 16.322 1.00 54.09 183 GLU A CA 1
ATOM 1392 C C . GLU A 1 183 ? 2.577 -6.761 14.837 1.00 54.09 183 GLU A C 1
ATOM 1394 O O . GLU A 1 183 ? 2.195 -5.643 14.494 1.00 54.09 183 GLU A O 1
ATOM 1399 N N . ASP A 1 184 ? 2.829 -7.749 13.968 1.00 50.78 184 ASP A N 1
ATOM 1400 C CA . ASP A 1 184 ? 2.746 -7.601 12.512 1.00 50.78 184 ASP A CA 1
ATOM 1401 C C . ASP A 1 184 ? 1.418 -6.930 12.116 1.00 50.78 184 ASP A C 1
ATOM 1403 O O . ASP A 1 184 ? 0.365 -7.573 12.199 1.00 50.78 184 ASP A O 1
ATOM 1407 N N . PRO A 1 185 ? 1.428 -5.646 11.697 1.00 52.16 185 PRO A N 1
ATOM 1408 C CA . PRO A 1 185 ? 0.197 -4.949 11.369 1.00 52.16 185 PRO A CA 1
ATOM 1409 C C . PRO A 1 185 ? -0.566 -5.718 10.292 1.00 52.16 185 PRO A C 1
ATOM 1411 O O . PRO A 1 185 ? 0.022 -6.283 9.369 1.00 52.16 185 PRO A O 1
ATOM 1414 N N . LEU A 1 186 ? -1.892 -5.717 10.326 1.00 55.16 186 LEU A N 1
ATOM 1415 C CA . LEU A 1 186 ? -2.688 -6.314 9.240 1.00 55.16 186 LEU A CA 1
ATOM 1416 C C . LEU A 1 186 ? -2.454 -5.574 7.898 1.00 55.16 186 LEU A C 1
ATOM 1418 O O . LEU A 1 186 ? -2.743 -6.105 6.817 1.00 55.16 186 LEU A O 1
ATOM 1422 N N . LEU A 1 187 ? -1.860 -4.372 7.956 1.00 62.06 187 LEU A N 1
ATOM 1423 C CA . LEU A 1 187 ? -1.300 -3.633 6.822 1.00 62.06 187 LEU A CA 1
ATOM 1424 C C . LEU A 1 187 ? 0.119 -4.069 6.381 1.00 62.06 187 LEU A C 1
ATOM 1426 O O . LEU A 1 187 ? 0.617 -3.510 5.409 1.00 62.06 187 LEU A O 1
ATOM 1430 N N . THR A 1 188 ? 0.755 -5.084 6.985 1.00 52.06 188 THR A N 1
ATOM 1431 C CA . THR A 1 188 ? 2.086 -5.639 6.596 1.00 52.06 188 THR A CA 1
ATOM 1432 C C . THR A 1 188 ? 2.204 -6.021 5.120 1.00 52.06 188 THR A C 1
ATOM 1434 O O . THR A 1 188 ? 3.305 -6.130 4.582 1.00 52.06 188 THR A O 1
ATOM 1437 N N . GLY A 1 189 ? 1.077 -6.229 4.436 1.00 50.88 189 GLY A N 1
ATOM 1438 C CA . GLY A 1 189 ? 1.049 -6.469 2.996 1.00 50.88 189 GLY A CA 1
ATOM 1439 C C . GLY A 1 189 ? 1.342 -5.240 2.126 1.00 50.88 189 GLY A C 1
ATOM 1440 O O . GLY A 1 189 ? 1.605 -5.413 0.940 1.00 50.88 189 GLY A O 1
ATOM 1441 N N . PHE A 1 190 ? 1.309 -4.022 2.674 1.00 55.34 190 PHE A N 1
ATOM 1442 C CA . PHE A 1 190 ? 1.592 -2.792 1.936 1.00 55.34 190 PHE A CA 1
ATOM 1443 C C . PHE A 1 190 ? 3.097 -2.484 1.959 1.00 55.34 190 PHE A C 1
ATOM 1445 O O . PHE A 1 190 ? 3.676 -2.261 3.020 1.00 55.34 190 PHE A O 1
ATOM 1452 N N . ARG A 1 191 ? 3.732 -2.443 0.781 1.00 49.12 191 ARG A N 1
ATOM 1453 C CA . ARG A 1 191 ? 5.105 -1.939 0.598 1.00 49.12 191 ARG A CA 1
ATOM 1454 C C . ARG A 1 191 ? 5.086 -0.497 0.094 1.00 49.12 191 ARG A C 1
ATOM 1456 O O . ARG A 1 191 ? 4.093 -0.060 -0.480 1.00 49.12 191 ARG A O 1
ATOM 1463 N N . ASP A 1 192 ? 6.167 0.234 0.363 1.00 51.44 192 ASP A N 1
ATOM 1464 C CA . ASP A 1 192 ? 6.372 1.640 -0.043 1.00 51.44 192 ASP A CA 1
ATOM 1465 C C . ASP A 1 192 ? 5.281 2.591 0.457 1.00 51.44 192 ASP A C 1
ATOM 1467 O O . ASP A 1 192 ? 4.937 3.606 -0.153 1.00 51.44 192 ASP A O 1
ATOM 1471 N N . VAL A 1 193 ? 4.740 2.246 1.621 1.00 64.00 193 VAL A N 1
ATOM 1472 C CA . VAL A 1 193 ? 3.825 3.084 2.376 1.00 64.00 193 VAL A CA 1
ATOM 1473 C C . VAL A 1 193 ? 4.533 3.646 3.587 1.00 64.00 193 VAL A C 1
ATOM 1475 O O . VAL A 1 193 ? 5.319 2.973 4.255 1.00 64.00 193 VAL A O 1
ATOM 1478 N N . HIS A 1 194 ? 4.201 4.884 3.918 1.00 71.12 194 HIS A N 1
ATOM 1479 C CA . HIS A 1 194 ? 4.428 5.355 5.267 1.00 71.12 194 HIS A CA 1
ATOM 1480 C C . HIS A 1 194 ? 3.332 4.756 6.152 1.00 71.12 194 HIS A C 1
ATOM 1482 O O . HIS A 1 194 ? 2.184 5.208 6.110 1.00 71.12 194 HIS A O 1
ATOM 1488 N N . ALA A 1 195 ? 3.678 3.701 6.891 1.00 77.50 195 ALA A N 1
ATOM 1489 C CA . ALA A 1 195 ? 2.792 3.074 7.860 1.00 77.50 195 ALA A CA 1
ATOM 1490 C C . ALA A 1 195 ? 3.038 3.645 9.260 1.00 77.50 195 ALA A C 1
ATOM 1492 O O . ALA A 1 195 ? 4.176 3.739 9.717 1.00 77.50 195 ALA A O 1
ATOM 1493 N N . THR A 1 196 ? 1.964 4.011 9.952 1.00 83.56 196 THR A N 1
ATOM 1494 C CA . THR A 1 196 ? 2.002 4.361 11.375 1.00 83.56 196 THR A CA 1
ATOM 1495 C C . THR A 1 196 ? 0.901 3.609 12.102 1.00 83.56 196 THR A C 1
ATOM 1497 O O . THR A 1 196 ? -0.174 3.390 11.543 1.00 83.56 196 THR A O 1
ATOM 1500 N N . ALA A 1 197 ? 1.161 3.227 13.347 1.00 87.62 197 ALA A N 1
ATOM 1501 C CA . ALA A 1 197 ? 0.194 2.550 14.196 1.00 87.62 197 ALA A CA 1
ATOM 1502 C C . ALA A 1 197 ? 0.147 3.217 15.569 1.00 87.62 197 ALA A C 1
ATOM 1504 O O . ALA A 1 197 ? 1.113 3.853 15.993 1.00 87.62 197 ALA A O 1
ATOM 1505 N N . CYS A 1 198 ? -0.977 3.099 16.261 1.00 89.69 198 CYS A N 1
ATOM 1506 C CA . CYS A 1 198 ? -1.095 3.540 17.642 1.00 89.69 198 CYS A CA 1
ATOM 1507 C C . CYS A 1 198 ? -2.048 2.633 18.408 1.00 89.69 198 CYS A C 1
ATOM 1509 O O . CYS A 1 198 ? -3.093 2.254 17.871 1.00 89.69 198 CYS A O 1
ATOM 1511 N N . ARG A 1 199 ? -1.696 2.325 19.659 1.00 91.50 199 ARG A N 1
ATOM 1512 C CA . ARG A 1 199 ? -2.515 1.517 20.563 1.00 91.50 199 ARG A CA 1
ATOM 1513 C C . ARG A 1 199 ? -2.902 2.302 21.808 1.00 91.50 199 ARG A C 1
ATOM 1515 O O . ARG A 1 199 ? -2.050 2.858 22.504 1.00 91.50 199 ARG A O 1
ATOM 1522 N N . TRP A 1 200 ? -4.181 2.253 22.150 1.00 90.88 200 TRP A N 1
ATOM 1523 C CA . TRP A 1 200 ? -4.706 2.743 23.416 1.00 90.88 200 TRP A CA 1
ATOM 1524 C C . TRP A 1 200 ? -5.357 1.609 24.182 1.00 90.88 200 TRP A C 1
ATOM 1526 O O . TRP A 1 200 ? -6.160 0.866 23.626 1.00 90.88 200 TRP A O 1
ATOM 1536 N N . LYS A 1 201 ? -5.057 1.527 25.477 1.00 89.31 201 LYS A N 1
ATOM 1537 C CA . LYS A 1 201 ? -5.633 0.518 26.360 1.00 89.31 201 LYS A CA 1
ATOM 1538 C C . LYS A 1 201 ? -6.179 1.158 27.626 1.00 89.31 201 LYS A C 1
ATOM 1540 O O . LYS A 1 201 ? -5.497 1.965 28.260 1.00 89.31 201 LYS A O 1
ATOM 1545 N N . ALA A 1 202 ? -7.396 0.789 27.998 1.00 85.69 202 ALA A N 1
ATOM 1546 C CA . ALA A 1 202 ? -8.052 1.216 29.223 1.00 85.69 202 ALA A CA 1
ATOM 1547 C C . ALA A 1 202 ? -8.486 -0.006 30.030 1.00 85.69 202 ALA A C 1
ATOM 1549 O O . ALA A 1 202 ? -9.283 -0.814 29.560 1.00 85.69 202 ALA A O 1
ATOM 1550 N N . ASP A 1 203 ? -7.990 -0.105 31.258 1.00 84.56 203 ASP A N 1
ATOM 1551 C CA . ASP A 1 203 ? -8.343 -1.169 32.189 1.00 84.56 203 ASP A CA 1
ATOM 1552 C C . ASP A 1 203 ? -9.248 -0.607 33.290 1.00 84.56 203 ASP A C 1
ATOM 1554 O O . ASP A 1 203 ? -8.930 0.400 33.927 1.00 84.56 203 ASP A O 1
ATOM 1558 N N . LYS A 1 204 ? -10.383 -1.264 33.534 1.00 79.38 204 LYS A N 1
ATOM 1559 C CA . LYS A 1 204 ? -11.339 -0.898 34.579 1.00 79.38 204 LYS A CA 1
ATOM 1560 C C . LYS A 1 204 ? -11.777 -2.135 35.348 1.00 79.38 204 LYS A C 1
ATOM 1562 O O . LYS A 1 204 ? -12.245 -3.101 34.763 1.00 79.38 204 LYS A O 1
ATOM 1567 N N . THR A 1 205 ? -11.701 -2.098 36.671 1.00 74.38 205 THR A N 1
ATOM 1568 C CA . THR A 1 205 ? -12.251 -3.176 37.502 1.00 74.38 205 THR A CA 1
ATOM 1569 C C . THR A 1 205 ? -13.721 -2.893 37.801 1.00 74.38 205 THR A C 1
ATOM 1571 O O . THR A 1 205 ? -14.048 -1.861 38.386 1.00 74.38 205 THR A O 1
ATOM 1574 N N . VAL A 1 206 ? -14.615 -3.804 37.414 1.00 74.56 206 VAL A N 1
ATOM 1575 C CA . VAL A 1 206 ? -16.055 -3.754 37.717 1.00 74.56 206 VAL A CA 1
ATOM 1576 C C . VAL A 1 206 ? -16.433 -5.072 38.381 1.00 74.56 206 VAL A C 1
ATOM 1578 O O . VAL A 1 206 ? -16.162 -6.130 37.823 1.00 74.56 206 VAL A O 1
ATOM 1581 N N . GLU A 1 207 ? -17.011 -5.025 39.586 1.00 80.69 207 GLU A N 1
ATOM 1582 C CA . GLU A 1 207 ? -17.429 -6.230 40.333 1.00 80.69 207 GLU A CA 1
ATOM 1583 C C . GLU A 1 207 ? -16.313 -7.292 40.453 1.00 80.69 207 GLU A C 1
ATOM 1585 O O . GLU A 1 207 ? -16.520 -8.478 40.213 1.00 80.69 207 GLU A O 1
ATOM 1590 N N . ALA A 1 208 ? -15.092 -6.847 40.781 1.00 78.69 208 ALA A N 1
ATOM 1591 C CA . ALA A 1 208 ? -13.879 -7.672 40.869 1.00 78.69 208 ALA A CA 1
ATOM 1592 C C . ALA A 1 208 ? -13.434 -8.365 39.559 1.00 78.69 208 ALA A C 1
ATOM 1594 O O . ALA A 1 208 ? -12.494 -9.159 39.581 1.00 78.69 208 ALA A O 1
ATOM 1595 N N . LYS A 1 209 ? -14.036 -8.034 38.409 1.00 77.75 209 LYS A N 1
ATOM 1596 C CA . LYS A 1 209 ? -13.576 -8.459 37.080 1.00 77.75 209 LYS A CA 1
ATOM 1597 C C . LYS A 1 209 ? -12.850 -7.318 36.376 1.00 77.75 209 LYS A C 1
ATOM 1599 O O . LYS A 1 209 ? -13.349 -6.193 36.325 1.00 77.75 209 LYS A O 1
ATOM 1604 N N . LEU A 1 210 ? -11.677 -7.618 35.823 1.00 79.44 210 LEU A N 1
ATOM 1605 C CA . LEU A 1 210 ? -10.947 -6.684 34.974 1.00 79.44 210 LEU A CA 1
ATOM 1606 C C . LEU A 1 210 ? -11.635 -6.604 33.608 1.00 79.44 210 LEU A C 1
ATOM 1608 O O . LEU A 1 210 ? -11.818 -7.615 32.934 1.00 79.44 210 LEU A O 1
ATOM 1612 N N . GLN A 1 211 ? -12.029 -5.398 33.228 1.00 80.31 211 GLN A N 1
ATOM 1613 C CA . GLN A 1 211 ? -12.594 -5.054 31.935 1.00 80.31 211 GLN A CA 1
ATOM 1614 C C . GLN A 1 211 ? -11.565 -4.228 31.165 1.00 80.31 211 GLN A C 1
ATOM 1616 O O . GLN A 1 211 ? -11.157 -3.169 31.635 1.00 80.31 211 GLN A O 1
ATOM 1621 N N . THR A 1 212 ? -11.159 -4.707 29.993 1.00 84.19 212 THR A N 1
ATOM 1622 C CA . THR A 1 212 ? -10.106 -4.086 29.183 1.00 84.19 212 THR A CA 1
ATOM 1623 C C . THR A 1 212 ? -10.669 -3.632 27.847 1.00 84.19 212 THR A C 1
ATOM 1625 O O . THR A 1 212 ? -11.051 -4.465 27.032 1.00 84.19 212 THR A O 1
ATOM 1628 N N . ALA A 1 213 ? -10.692 -2.324 27.607 1.00 87.69 213 ALA A N 1
ATOM 1629 C CA . ALA A 1 213 ? -10.895 -1.779 26.272 1.00 87.69 213 ALA A CA 1
ATOM 1630 C C . ALA A 1 213 ? -9.535 -1.580 25.590 1.00 87.69 213 ALA A C 1
ATOM 1632 O O . ALA A 1 213 ? -8.618 -1.010 26.184 1.00 87.69 213 ALA A O 1
ATOM 1633 N N . ASP A 1 214 ? -9.416 -2.034 24.351 1.00 89.94 214 ASP A N 1
ATOM 1634 C CA . ASP A 1 214 ? -8.201 -1.989 23.548 1.00 89.94 214 ASP A CA 1
ATOM 1635 C C . ASP A 1 214 ? -8.542 -1.481 22.146 1.00 89.94 214 ASP A C 1
ATOM 1637 O O . ASP A 1 214 ? -9.435 -2.002 21.475 1.00 89.94 214 ASP A O 1
ATOM 1641 N N . LEU A 1 215 ? -7.860 -0.421 21.727 1.00 91.81 215 LEU A N 1
ATOM 1642 C CA . LEU A 1 215 ? -8.041 0.231 20.440 1.00 91.81 215 LEU A CA 1
ATOM 1643 C C . LEU A 1 215 ? -6.703 0.295 19.720 1.00 91.81 215 LEU A C 1
ATOM 1645 O O . LEU A 1 215 ? -5.747 0.875 20.233 1.00 91.81 215 LEU A O 1
ATOM 1649 N N . ILE A 1 216 ? -6.683 -0.195 18.488 1.00 91.75 216 ILE A N 1
ATOM 1650 C CA . ILE A 1 216 ? -5.545 -0.118 17.582 1.00 91.75 216 ILE A CA 1
ATOM 1651 C C . ILE A 1 216 ? -5.996 0.620 16.327 1.00 91.75 216 ILE A C 1
ATOM 1653 O O . ILE A 1 216 ? -7.042 0.313 15.749 1.00 91.75 216 ILE A O 1
ATOM 1657 N N . VAL A 1 217 ? -5.206 1.604 15.909 1.00 92.12 217 VAL A N 1
ATOM 1658 C CA . VAL A 1 217 ? -5.396 2.319 14.645 1.00 92.12 217 VAL A CA 1
ATOM 1659 C C . VAL A 1 217 ? -4.117 2.210 13.839 1.00 92.12 217 VAL A C 1
ATOM 1661 O O . VAL A 1 217 ? -3.071 2.690 14.272 1.00 92.12 217 VAL A O 1
ATOM 1664 N N . GLU A 1 218 ? -4.220 1.615 12.660 1.00 90.94 218 GLU A N 1
ATOM 1665 C CA . GLU A 1 218 ? -3.152 1.507 11.674 1.00 90.94 218 GLU A CA 1
ATOM 1666 C C . GLU A 1 218 ? -3.494 2.342 10.442 1.00 90.94 218 GLU A C 1
ATOM 1668 O O . GLU A 1 218 ? -4.635 2.369 9.974 1.00 90.94 218 GLU A O 1
ATOM 1673 N N . VAL A 1 219 ? -2.492 3.031 9.906 1.00 88.88 219 VAL A N 1
ATOM 1674 C CA . VAL A 1 219 ? -2.639 3.944 8.772 1.00 88.88 219 VAL A CA 1
ATOM 1675 C C . VAL A 1 219 ? -1.482 3.713 7.826 1.00 88.88 219 VAL A C 1
ATOM 1677 O O . VAL A 1 219 ? -0.333 3.918 8.209 1.00 88.88 219 VAL A O 1
ATOM 1680 N N . ALA A 1 220 ? -1.787 3.349 6.588 1.00 86.44 220 ALA A N 1
ATOM 1681 C CA . ALA A 1 220 ? -0.836 3.283 5.493 1.00 86.44 220 ALA A CA 1
ATOM 1682 C C . ALA A 1 220 ? -1.112 4.425 4.511 1.00 86.44 220 ALA A C 1
ATOM 1684 O O . ALA A 1 220 ? -2.174 4.477 3.890 1.00 86.44 220 ALA A O 1
ATOM 1685 N N . SER A 1 221 ? -0.149 5.332 4.358 1.00 84.62 221 SER A N 1
ATOM 1686 C CA . SER A 1 221 ? -0.173 6.386 3.343 1.00 84.62 221 SER A CA 1
ATOM 1687 C C . SER A 1 221 ? 0.738 6.012 2.182 1.00 84.62 221 SER A C 1
ATOM 1689 O O . SER A 1 221 ? 1.945 5.848 2.372 1.00 84.62 221 SER A O 1
ATOM 1691 N N . VAL A 1 222 ? 0.180 5.931 0.976 1.00 78.75 222 VAL A N 1
ATOM 1692 C CA . VAL A 1 222 ? 0.947 5.680 -0.247 1.00 78.75 222 VAL A CA 1
ATOM 1693 C C . VAL A 1 222 ? 1.396 7.001 -0.864 1.00 78.75 222 VAL A C 1
ATOM 1695 O O . VAL A 1 222 ? 0.611 7.948 -0.956 1.00 78.75 222 VAL A O 1
ATOM 1698 N N . PHE A 1 223 ? 2.653 7.077 -1.295 1.00 72.50 223 PHE A N 1
ATOM 1699 C C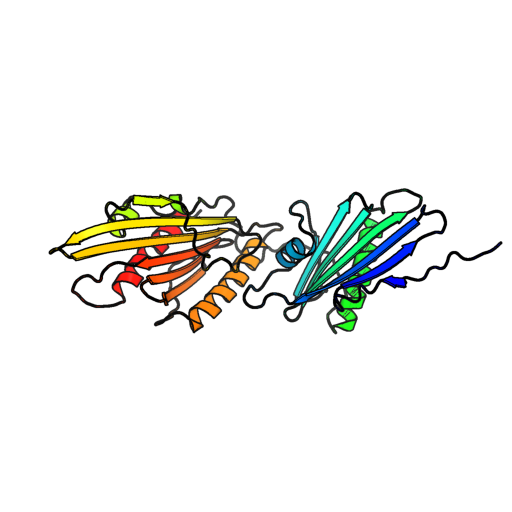A . PHE A 1 223 ? 3.183 8.270 -1.948 1.00 72.50 223 PHE A CA 1
ATOM 1700 C C . PHE A 1 223 ? 2.749 8.360 -3.423 1.00 72.50 223 PHE A C 1
ATOM 1702 O O . PHE A 1 223 ? 2.712 7.364 -4.147 1.00 72.50 223 PHE A O 1
ATOM 1709 N N . ASP A 1 224 ? 2.458 9.577 -3.887 1.00 69.88 224 ASP A N 1
ATOM 1710 C CA . ASP A 1 224 ? 2.191 9.869 -5.299 1.00 69.88 224 ASP A CA 1
ATOM 1711 C C . ASP A 1 224 ? 3.517 10.163 -6.018 1.00 69.88 224 ASP A C 1
ATOM 1713 O O . ASP A 1 224 ? 3.954 11.307 -6.124 1.00 69.88 224 ASP A O 1
ATOM 1717 N N . TYR A 1 225 ? 4.181 9.117 -6.514 1.00 62.28 225 TYR A N 1
ATOM 1718 C CA . TYR A 1 225 ? 5.414 9.266 -7.307 1.00 62.28 225 TYR A CA 1
ATOM 1719 C C . TYR A 1 225 ? 5.160 9.891 -8.690 1.00 62.28 225 TYR A C 1
ATOM 1721 O O . TYR A 1 225 ? 6.058 10.492 -9.277 1.00 62.28 225 TYR A O 1
ATOM 1729 N N . TRP A 1 226 ? 3.927 9.764 -9.184 1.00 65.44 226 TRP A N 1
ATOM 1730 C CA . TRP A 1 226 ? 3.327 10.551 -10.259 1.00 65.44 226 TRP A CA 1
ATOM 1731 C C . TRP A 1 226 ? 1.836 10.763 -9.941 1.00 65.44 226 TRP A C 1
ATOM 1733 O O . TRP A 1 226 ? 1.251 9.951 -9.216 1.00 65.44 226 TRP A O 1
ATOM 1743 N N . PRO A 1 227 ? 1.199 11.822 -10.464 1.00 67.69 227 PRO A N 1
ATOM 1744 C CA . PRO A 1 227 ? -0.225 12.092 -10.297 1.00 67.69 227 PRO A CA 1
ATOM 1745 C C . PRO A 1 227 ? -1.142 10.870 -10.457 1.00 67.69 227 PRO A C 1
ATOM 1747 O O . PRO A 1 227 ? -1.263 10.269 -11.529 1.00 67.69 227 PRO A O 1
ATOM 1750 N N . GLY A 1 228 ? -1.814 10.508 -9.358 1.00 71.44 228 GLY A N 1
ATOM 1751 C CA . GLY A 1 228 ? -2.771 9.400 -9.288 1.00 71.44 228 GLY A CA 1
ATOM 1752 C C . GLY A 1 228 ? -2.156 8.026 -8.995 1.00 71.44 228 GLY A C 1
ATOM 1753 O O . GLY A 1 228 ? -2.903 7.051 -8.879 1.00 71.44 228 GLY A O 1
ATOM 1754 N N . ALA A 1 229 ? -0.829 7.920 -8.857 1.00 71.88 229 ALA A N 1
ATOM 1755 C CA . ALA A 1 229 ? -0.144 6.667 -8.530 1.00 71.88 229 ALA A CA 1
ATOM 1756 C C . ALA A 1 229 ? -0.562 6.115 -7.164 1.00 71.88 229 ALA A C 1
ATOM 1758 O O . ALA A 1 229 ? -0.941 4.950 -7.054 1.00 71.88 229 ALA A O 1
ATOM 1759 N N . GLY A 1 230 ? -0.539 6.952 -6.128 1.00 75.69 230 GLY A N 1
ATOM 1760 C CA . GLY A 1 230 ? -0.856 6.560 -4.761 1.00 75.69 230 GLY A CA 1
ATOM 1761 C C . GLY A 1 230 ? -2.331 6.228 -4.593 1.00 75.69 230 GLY A C 1
ATOM 1762 O O . GLY A 1 230 ? -2.648 5.284 -3.878 1.00 75.69 230 GLY A O 1
ATOM 1763 N N . TYR A 1 231 ? -3.241 6.890 -5.319 1.00 80.19 231 TYR A N 1
ATOM 1764 C CA . TYR A 1 231 ? -4.647 6.465 -5.370 1.00 80.19 231 TYR A CA 1
ATOM 1765 C C . TYR A 1 231 ? -4.799 5.044 -5.930 1.00 80.19 231 TYR A C 1
ATOM 1767 O O . TYR A 1 231 ? -5.519 4.226 -5.355 1.00 80.19 231 TYR A O 1
ATOM 1775 N N . GLN A 1 232 ? -4.131 4.731 -7.044 1.00 76.25 232 GLN A N 1
ATOM 1776 C CA . GLN A 1 232 ? -4.200 3.401 -7.657 1.00 76.25 232 GLN A CA 1
ATOM 1777 C C . GLN A 1 232 ? -3.582 2.334 -6.759 1.00 76.25 232 GLN A C 1
ATOM 1779 O O . GLN A 1 232 ? -4.196 1.293 -6.537 1.00 76.25 232 GLN A O 1
ATOM 1784 N N . ALA A 1 233 ? -2.402 2.610 -6.213 1.00 74.75 233 ALA A N 1
ATOM 1785 C CA . ALA A 1 233 ? -1.708 1.711 -5.306 1.00 74.75 233 ALA A CA 1
ATOM 1786 C C . ALA A 1 233 ? -2.513 1.476 -4.016 1.00 74.75 233 ALA A C 1
ATOM 1788 O O . ALA A 1 233 ? -2.707 0.327 -3.623 1.00 74.75 233 ALA A O 1
ATOM 1789 N N . ALA A 1 234 ? -3.091 2.523 -3.417 1.00 80.75 234 ALA A N 1
ATOM 1790 C CA . ALA A 1 234 ? -3.979 2.386 -2.263 1.00 80.75 234 ALA A CA 1
ATOM 1791 C C . ALA A 1 234 ? -5.254 1.606 -2.610 1.00 80.75 234 ALA A C 1
ATOM 1793 O O . ALA A 1 234 ? -5.683 0.758 -1.833 1.00 80.75 234 ALA A O 1
ATOM 1794 N N . SER A 1 235 ? -5.853 1.855 -3.782 1.00 82.56 235 SER A N 1
ATOM 1795 C CA . SER A 1 235 ? -7.035 1.119 -4.260 1.00 82.56 235 SER A CA 1
ATOM 1796 C C . SER A 1 235 ? -6.743 -0.367 -4.431 1.00 82.56 235 SER A C 1
ATOM 1798 O O . SER A 1 235 ? -7.552 -1.211 -4.050 1.00 82.56 235 SER A O 1
ATOM 1800 N N . HIS A 1 236 ? -5.571 -0.691 -4.967 1.00 76.31 236 HIS A N 1
ATOM 1801 C CA . HIS A 1 236 ? -5.154 -2.063 -5.192 1.00 76.31 236 HIS A CA 1
ATOM 1802 C C . HIS A 1 236 ? -4.809 -2.786 -3.884 1.00 76.31 236 HIS A C 1
ATOM 1804 O O . HIS A 1 236 ? -5.333 -3.872 -3.628 1.00 76.31 236 HIS A O 1
ATOM 1810 N N . GLY A 1 237 ? -4.026 -2.153 -3.006 1.00 75.62 237 GLY A N 1
ATOM 1811 C CA . GLY A 1 237 ? -3.724 -2.705 -1.688 1.00 75.62 237 GLY A CA 1
ATOM 1812 C C . GLY A 1 237 ? -4.984 -2.879 -0.831 1.00 75.62 237 GLY A C 1
ATOM 1813 O O . GLY A 1 237 ? -5.149 -3.907 -0.173 1.00 75.62 237 GLY A O 1
ATOM 1814 N N . TYR A 1 238 ? -5.932 -1.935 -0.905 1.00 85.06 238 TYR A N 1
ATOM 1815 C CA . TYR A 1 238 ? -7.236 -2.070 -0.252 1.00 85.06 238 TYR A CA 1
ATOM 1816 C C . TYR A 1 238 ? -8.028 -3.261 -0.797 1.00 85.06 238 TYR A C 1
ATOM 1818 O O . TYR A 1 238 ? -8.624 -3.992 -0.013 1.00 85.06 238 TYR A O 1
ATOM 1826 N N . ALA A 1 239 ? -8.024 -3.500 -2.112 1.00 83.38 239 ALA A N 1
ATOM 1827 C CA . ALA A 1 239 ? -8.692 -4.665 -2.691 1.00 83.38 239 ALA A CA 1
ATOM 1828 C C . ALA A 1 239 ? -8.098 -5.987 -2.170 1.00 83.38 239 ALA A C 1
ATOM 1830 O O . ALA A 1 239 ? -8.852 -6.905 -1.847 1.00 83.38 239 ALA A O 1
ATOM 1831 N N . GLY A 1 240 ? -6.769 -6.065 -2.020 1.00 77.25 240 GLY A N 1
ATOM 1832 C CA . GLY A 1 240 ? -6.095 -7.211 -1.400 1.00 77.25 240 GLY A CA 1
ATOM 1833 C C . GLY A 1 240 ? -6.495 -7.405 0.066 1.00 77.25 240 GLY A C 1
ATOM 1834 O O . GLY A 1 240 ? -6.874 -8.509 0.462 1.00 77.25 240 GLY A O 1
ATOM 1835 N N . LEU A 1 241 ? -6.481 -6.325 0.858 1.00 82.56 241 LEU A N 1
ATOM 1836 C CA . LEU A 1 241 ? -6.940 -6.339 2.250 1.00 82.56 241 LEU A CA 1
ATOM 1837 C C . LEU A 1 241 ? -8.403 -6.790 2.347 1.00 82.56 241 LEU A C 1
ATOM 1839 O O . LEU A 1 241 ? -8.706 -7.720 3.084 1.00 82.56 241 LEU A O 1
ATOM 1843 N N . HIS A 1 242 ? -9.295 -6.186 1.562 1.00 87.69 242 HIS A N 1
ATOM 1844 C CA . HIS A 1 242 ? -10.713 -6.529 1.513 1.00 87.69 242 HIS A CA 1
ATOM 1845 C C . HIS A 1 242 ? -10.924 -8.006 1.158 1.00 87.69 242 HIS A C 1
ATOM 1847 O O . HIS A 1 242 ? -11.769 -8.665 1.761 1.00 87.69 242 HIS A O 1
ATOM 1853 N N . HIS A 1 243 ? -10.183 -8.544 0.184 1.00 84.31 243 HIS A N 1
ATOM 1854 C CA . HIS A 1 243 ? -10.280 -9.955 -0.190 1.00 84.31 243 HIS A CA 1
ATOM 1855 C C . HIS A 1 243 ? -9.882 -10.881 0.964 1.00 84.31 243 HIS A C 1
ATOM 1857 O O . HIS A 1 243 ? -10.678 -11.747 1.318 1.00 84.31 243 HIS A O 1
ATOM 1863 N N . ARG A 1 244 ? -8.729 -10.642 1.608 1.00 83.50 244 ARG A N 1
ATOM 1864 C CA . ARG A 1 244 ? -8.296 -11.420 2.782 1.00 83.50 244 ARG A CA 1
ATOM 1865 C C . ARG A 1 244 ? -9.288 -11.304 3.933 1.00 83.50 244 ARG A C 1
ATOM 1867 O O . ARG A 1 244 ? -9.695 -12.310 4.500 1.00 83.50 244 ARG A O 1
ATOM 1874 N N . SER A 1 245 ? -9.727 -10.087 4.247 1.00 87.00 245 SER A N 1
ATOM 1875 C CA . SER A 1 245 ? -10.700 -9.834 5.311 1.00 87.00 245 SER A CA 1
ATOM 1876 C C . SER A 1 245 ? -12.042 -10.513 5.049 1.00 87.00 245 SER A C 1
ATOM 1878 O O . SER A 1 245 ? -12.695 -10.941 5.994 1.00 87.00 245 SER A O 1
ATOM 1880 N N . ARG A 1 246 ? -12.460 -10.661 3.789 1.00 89.81 246 ARG A N 1
ATOM 1881 C CA . ARG A 1 246 ? -13.676 -11.410 3.448 1.00 89.81 246 ARG A CA 1
ATOM 1882 C C . ARG A 1 246 ? -13.577 -12.891 3.817 1.00 89.81 246 ARG A C 1
ATOM 1884 O O . ARG A 1 246 ? -14.595 -13.492 4.144 1.00 89.81 246 ARG A O 1
ATOM 1891 N N . GLU A 1 247 ? -12.383 -13.465 3.746 1.00 87.19 247 GLU A N 1
ATOM 1892 C CA . GLU A 1 247 ? -12.138 -14.877 4.047 1.00 87.19 247 GLU A CA 1
ATOM 1893 C C . GLU A 1 247 ? -11.864 -15.118 5.535 1.00 87.19 247 GLU A C 1
ATOM 1895 O O . GLU A 1 247 ? -12.210 -16.177 6.056 1.00 87.19 247 GLU A O 1
ATOM 1900 N N . THR A 1 248 ? -11.286 -14.137 6.235 1.00 87.00 248 THR A N 1
ATOM 1901 C CA . THR A 1 248 ? -10.873 -14.281 7.640 1.00 87.00 248 THR A CA 1
ATOM 1902 C C . THR A 1 248 ? -11.854 -13.691 8.652 1.00 87.00 248 THR A C 1
ATOM 1904 O O . THR A 1 248 ? -11.978 -14.227 9.755 1.00 87.00 248 THR A O 1
ATOM 1907 N N . LEU A 1 249 ? -12.570 -12.608 8.321 1.00 87.56 249 LEU A N 1
ATOM 1908 C CA . LEU A 1 249 ? -13.467 -11.945 9.268 1.00 87.56 249 LEU A CA 1
ATOM 1909 C C . LEU A 1 249 ? -14.821 -12.655 9.362 1.00 87.56 249 LEU A C 1
ATOM 1911 O O . LEU A 1 249 ? -15.572 -12.774 8.391 1.00 87.56 249 LEU A O 1
ATOM 1915 N N . LYS A 1 250 ? -15.215 -13.014 10.585 1.00 90.00 250 LYS A N 1
ATOM 1916 C CA . LYS A 1 250 ? -16.586 -13.429 10.894 1.00 90.00 250 LYS A CA 1
ATOM 1917 C C . LYS A 1 250 ? -17.530 -12.236 10.747 1.00 90.00 250 LYS A C 1
ATOM 1919 O O . LYS A 1 250 ? -17.258 -11.154 11.265 1.00 90.00 250 LYS A O 1
ATOM 1924 N N . GLY A 1 251 ? -18.659 -12.439 10.067 1.00 89.12 251 GLY A N 1
ATOM 1925 C CA . GLY A 1 251 ? -19.654 -11.381 9.854 1.00 89.12 251 GLY A CA 1
ATOM 1926 C C . GLY A 1 251 ? -19.171 -10.255 8.935 1.00 89.12 251 GLY A C 1
ATOM 1927 O O . GLY A 1 251 ? -19.629 -9.123 9.081 1.00 89.12 251 GLY A O 1
ATOM 1928 N N . PHE A 1 252 ? -18.241 -10.556 8.019 1.00 93.94 252 PHE A N 1
ATOM 1929 C CA . PHE A 1 252 ? -17.751 -9.602 7.030 1.00 93.94 252 PHE A CA 1
ATOM 1930 C C . PHE A 1 252 ? -18.906 -8.911 6.296 1.00 93.94 252 PHE A C 1
ATOM 1932 O O . PHE A 1 252 ? -19.773 -9.570 5.714 1.00 93.94 252 PHE A O 1
ATOM 1939 N N . ARG A 1 253 ? -18.895 -7.578 6.279 1.00 95.12 253 ARG A N 1
ATOM 1940 C CA . ARG A 1 253 ? -19.881 -6.775 5.554 1.00 95.12 253 ARG A CA 1
ATOM 1941 C C . ARG A 1 253 ? -19.273 -5.490 4.995 1.00 95.12 253 ARG A C 1
ATOM 1943 O O . ARG A 1 253 ? -18.417 -4.896 5.655 1.00 95.12 253 ARG A O 1
ATOM 1950 N N . PRO A 1 254 ? -19.731 -5.023 3.820 1.00 94.62 254 PRO A N 1
ATOM 1951 C CA . PRO A 1 254 ? -19.416 -3.678 3.363 1.00 94.62 254 PRO A CA 1
ATOM 1952 C C . PRO A 1 254 ? -20.027 -2.646 4.318 1.00 94.62 254 PRO A C 1
ATOM 1954 O O . PRO A 1 254 ? -21.112 -2.854 4.868 1.00 94.62 254 PRO A O 1
ATOM 1957 N N . LEU A 1 255 ? -19.334 -1.527 4.505 1.00 94.06 255 LEU A N 1
ATOM 1958 C CA . LEU A 1 255 ? -19.790 -0.397 5.310 1.00 94.06 255 LEU A CA 1
ATOM 1959 C C . LEU A 1 255 ? -19.892 0.850 4.429 1.00 94.06 255 LEU A C 1
ATOM 1961 O O . LEU A 1 255 ? -19.110 1.035 3.499 1.00 94.06 255 LEU A O 1
ATOM 1965 N N . ALA A 1 256 ? -20.862 1.711 4.724 1.00 91.44 256 ALA A N 1
ATOM 1966 C CA . ALA A 1 256 ? -21.051 2.986 4.037 1.00 91.44 256 ALA A CA 1
ATOM 1967 C C . ALA A 1 256 ? -20.527 4.151 4.890 1.00 91.44 256 ALA A C 1
ATOM 1969 O O . ALA A 1 256 ? -20.292 3.993 6.083 1.00 91.44 256 ALA A O 1
ATOM 1970 N N . GLY A 1 257 ? -20.375 5.336 4.292 1.00 88.75 257 GLY A N 1
ATOM 1971 C CA . GLY A 1 257 ? -20.082 6.575 5.028 1.00 88.75 257 GLY A CA 1
ATOM 1972 C C . GLY A 1 257 ? -18.638 6.736 5.523 1.00 88.75 257 GLY A C 1
ATOM 1973 O O . GLY A 1 257 ? -18.373 7.662 6.288 1.00 88.75 257 GLY A O 1
ATOM 1974 N N . LEU A 1 258 ? -17.722 5.869 5.084 1.00 92.06 258 LEU A N 1
ATOM 1975 C CA . LEU A 1 258 ? -16.291 5.915 5.383 1.00 92.06 258 LEU A CA 1
ATOM 1976 C C . LEU A 1 258 ? -15.495 5.879 4.075 1.00 92.06 258 LEU A C 1
ATOM 1978 O O . LEU A 1 258 ? -15.494 4.860 3.385 1.00 92.06 258 LEU A O 1
ATOM 1982 N N . GLY A 1 259 ? -14.817 6.981 3.749 1.00 89.81 259 GLY A N 1
ATOM 1983 C CA . GLY A 1 259 ? -13.968 7.068 2.557 1.00 89.81 259 GLY A CA 1
ATOM 1984 C C . GLY A 1 259 ? -14.679 6.685 1.252 1.00 89.81 259 GLY A C 1
ATOM 1985 O O . GLY A 1 259 ? -15.876 6.927 1.094 1.00 89.81 259 GLY A O 1
ATOM 1986 N N . GLU A 1 260 ? -13.935 6.109 0.303 1.00 92.25 260 GLU A N 1
ATOM 1987 C CA . GLU A 1 260 ? -14.521 5.591 -0.942 1.00 92.25 260 GLU A CA 1
ATOM 1988 C C . GLU A 1 260 ? -15.010 4.144 -0.813 1.00 92.25 260 GLU A C 1
ATOM 1990 O O . GLU A 1 260 ? -15.935 3.736 -1.515 1.00 92.25 260 GLU A O 1
ATOM 1995 N N . GLN A 1 261 ? -14.365 3.347 0.041 1.00 92.94 261 GLN A N 1
ATOM 1996 C CA . GLN A 1 261 ? -14.668 1.931 0.245 1.00 92.94 261 GLN A CA 1
ATOM 1997 C C . GLN A 1 261 ? -14.394 1.566 1.702 1.00 92.94 261 GLN A C 1
ATOM 1999 O O . GLN A 1 261 ? -13.355 1.951 2.244 1.00 92.94 261 GLN A O 1
ATOM 2004 N N . ALA A 1 262 ? -15.290 0.795 2.319 1.00 96.81 262 ALA A N 1
ATOM 2005 C CA . ALA A 1 262 ? -15.117 0.313 3.681 1.00 96.81 262 ALA A CA 1
ATOM 2006 C C . ALA A 1 262 ? -15.740 -1.070 3.898 1.00 96.81 262 ALA A C 1
ATOM 2008 O O . ALA A 1 262 ? -16.720 -1.444 3.251 1.00 96.81 262 ALA A O 1
ATOM 2009 N N . PHE A 1 263 ? -15.184 -1.812 4.850 1.00 96.06 263 PHE A N 1
ATOM 2010 C CA . PHE A 1 263 ? -15.716 -3.079 5.335 1.00 96.06 263 PHE A CA 1
ATOM 2011 C C . PHE A 1 263 ? -15.581 -3.162 6.855 1.00 96.06 263 PHE A C 1
ATOM 2013 O O . PHE A 1 263 ? -14.814 -2.418 7.470 1.00 96.06 263 PHE A O 1
ATOM 2020 N N . GLY A 1 264 ? -16.289 -4.111 7.457 1.00 94.75 264 GLY A N 1
ATOM 2021 C CA . GLY A 1 264 ? -16.042 -4.509 8.832 1.00 94.75 264 GLY A CA 1
ATOM 2022 C C . GLY A 1 264 ? -16.425 -5.953 9.107 1.00 94.75 264 GLY A C 1
ATOM 2023 O O . GLY A 1 264 ? -17.089 -6.598 8.299 1.00 94.75 264 GLY A O 1
ATOM 2024 N N . GLY A 1 265 ? -15.988 -6.452 10.254 1.00 92.25 265 GLY A N 1
ATOM 2025 C CA . GLY A 1 265 ? -16.235 -7.814 10.717 1.00 92.25 265 GLY A CA 1
ATOM 2026 C C . GLY A 1 265 ? -15.474 -8.081 12.011 1.00 92.25 265 GLY A C 1
ATOM 2027 O O . GLY A 1 265 ? -14.986 -7.146 12.642 1.00 92.25 265 GLY A O 1
ATOM 2028 N N . ARG A 1 266 ? -15.366 -9.343 12.421 1.00 88.81 266 ARG A N 1
ATOM 2029 C CA . ARG A 1 266 ? -14.616 -9.738 13.622 1.00 88.81 266 ARG A CA 1
ATOM 2030 C C . ARG A 1 266 ? -13.529 -10.749 13.306 1.00 88.81 266 ARG A C 1
ATOM 2032 O O . ARG A 1 266 ? -13.777 -11.709 12.581 1.00 88.81 266 ARG A O 1
ATOM 2039 N N . LEU A 1 267 ? -12.374 -10.565 13.927 1.00 85.88 267 LEU A N 1
ATOM 2040 C CA . LEU A 1 267 ? -11.302 -11.550 13.990 1.00 85.88 267 LEU A CA 1
ATOM 2041 C C . LEU A 1 267 ? -10.925 -11.696 15.454 1.00 85.88 267 LEU A C 1
ATOM 2043 O O . LEU A 1 267 ? -10.660 -10.692 16.112 1.00 85.88 267 LEU A O 1
ATOM 2047 N N . GLU A 1 268 ? -10.955 -12.932 15.949 1.00 83.75 268 GLU A N 1
ATOM 2048 C CA . GLU A 1 268 ? -10.707 -13.226 17.363 1.00 83.75 268 GLU A CA 1
ATOM 2049 C C . GLU A 1 268 ? -11.586 -12.345 18.276 1.00 83.75 268 GLU A C 1
ATOM 2051 O O . GLU A 1 268 ? -12.814 -12.288 18.101 1.00 83.75 268 GLU A O 1
ATOM 2056 N N . ASP A 1 269 ? -10.965 -11.636 19.215 1.00 83.62 269 ASP A N 1
ATOM 2057 C CA . ASP A 1 269 ? -11.641 -10.778 20.183 1.00 83.62 269 ASP A CA 1
ATOM 2058 C C . ASP A 1 269 ? -11.892 -9.354 19.664 1.00 83.62 269 ASP A C 1
ATOM 2060 O O . ASP A 1 269 ? -12.602 -8.584 20.306 1.00 83.62 269 ASP A O 1
ATOM 2064 N N . TYR A 1 270 ? -11.389 -9.003 18.478 1.00 87.50 270 TYR A N 1
ATOM 2065 C CA . TYR A 1 270 ? -11.449 -7.641 17.954 1.00 8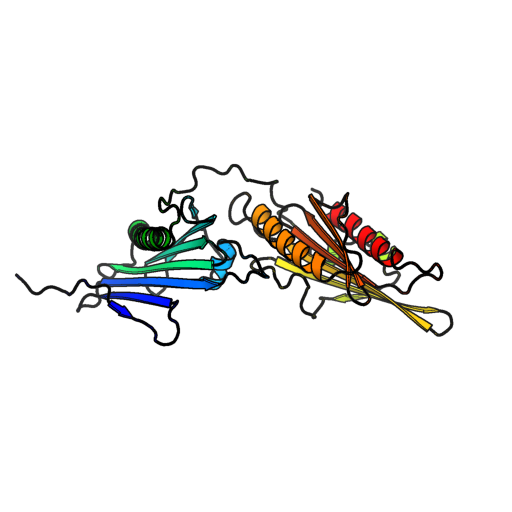7.50 270 TYR A CA 1
ATOM 2066 C C . TYR A 1 270 ? -12.475 -7.493 16.828 1.00 87.50 270 TYR A C 1
ATOM 2068 O O . TYR A 1 270 ? -12.499 -8.231 15.833 1.00 87.50 270 TYR A O 1
ATOM 2076 N N . ALA A 1 271 ? -13.296 -6.453 16.934 1.00 91.25 271 ALA A N 1
ATOM 2077 C CA . ALA A 1 271 ? -14.009 -5.913 15.793 1.00 91.25 271 ALA A CA 1
ATOM 2078 C C . ALA A 1 271 ? -13.061 -5.083 14.929 1.00 91.25 271 ALA A C 1
ATOM 2080 O O . ALA A 1 271 ? -12.315 -4.243 15.425 1.00 91.25 271 ALA A O 1
ATOM 2081 N N . HIS A 1 272 ? -13.128 -5.311 13.625 1.00 92.88 272 HIS A N 1
ATOM 2082 C CA . HIS A 1 272 ? -12.279 -4.675 12.637 1.00 92.88 272 HIS A CA 1
ATOM 2083 C C . HIS A 1 272 ? -13.109 -3.801 11.705 1.00 92.88 272 HIS A C 1
ATOM 2085 O O . HIS A 1 272 ? -14.173 -4.217 11.237 1.00 92.88 272 HIS A O 1
ATOM 2091 N N . VAL A 1 273 ? -12.598 -2.610 11.398 1.00 95.62 273 VAL A N 1
ATOM 2092 C CA . VAL A 1 273 ? -13.109 -1.730 10.342 1.00 95.62 273 VAL A CA 1
ATOM 2093 C C . VAL A 1 273 ? -11.941 -1.279 9.481 1.00 95.62 273 VAL A C 1
ATOM 2095 O O . VAL A 1 273 ? -11.023 -0.626 9.971 1.00 95.62 273 VAL A O 1
ATOM 2098 N N . GLY A 1 274 ? -11.983 -1.624 8.197 1.00 94.88 274 GLY A N 1
ATOM 2099 C CA . GLY A 1 274 ? -10.991 -1.209 7.210 1.00 94.88 274 GLY A CA 1
ATOM 2100 C C . GLY A 1 274 ? -11.622 -0.299 6.167 1.00 94.88 274 GLY A C 1
ATOM 2101 O O . GLY A 1 274 ? -12.676 -0.628 5.619 1.00 94.88 274 GLY A O 1
ATOM 2102 N N . PHE A 1 275 ? -10.990 0.831 5.861 1.00 95.81 275 PHE A N 1
ATOM 2103 C CA . PHE A 1 275 ? -11.464 1.744 4.822 1.00 95.81 275 PHE A CA 1
ATOM 2104 C C . PHE A 1 275 ? -10.321 2.384 4.041 1.00 95.81 275 PHE A C 1
ATOM 2106 O O . PHE A 1 275 ? -9.178 2.445 4.495 1.00 95.81 275 PHE A O 1
ATOM 2113 N N . ARG A 1 276 ? -10.647 2.873 2.846 1.00 93.38 276 ARG A N 1
ATOM 2114 C CA . ARG A 1 276 ? -9.737 3.644 2.003 1.00 93.38 276 ARG A CA 1
ATOM 2115 C C . ARG A 1 276 ? -10.268 5.054 1.810 1.00 93.38 276 ARG A C 1
ATOM 2117 O O . ARG A 1 276 ? -11.453 5.235 1.533 1.00 93.38 276 ARG A O 1
ATOM 2124 N N . MET A 1 277 ? -9.372 6.025 1.923 1.00 92.62 277 MET A N 1
ATOM 2125 C CA . MET A 1 277 ? -9.603 7.411 1.549 1.00 92.62 277 MET A CA 1
ATOM 2126 C C . MET A 1 277 ? -8.427 7.892 0.699 1.00 92.62 277 MET A C 1
ATOM 2128 O O . MET A 1 277 ? -7.313 8.059 1.189 1.00 92.62 277 MET A O 1
ATOM 2132 N N . ARG A 1 278 ? -8.674 8.129 -0.588 1.00 91.06 278 ARG A N 1
ATOM 2133 C CA . ARG A 1 278 ? -7.671 8.551 -1.571 1.00 91.06 278 ARG A CA 1
ATOM 2134 C C . ARG A 1 278 ? -6.470 7.590 -1.623 1.00 91.06 278 ARG A C 1
ATOM 2136 O O . ARG A 1 278 ? -6.655 6.419 -1.957 1.00 91.06 278 ARG A O 1
ATOM 2143 N N . ASN A 1 279 ? -5.270 8.085 -1.312 1.00 87.38 279 ASN A N 1
ATOM 2144 C CA . ASN A 1 279 ? -4.001 7.356 -1.219 1.00 87.38 279 ASN A CA 1
ATOM 2145 C C . ASN A 1 279 ? -3.744 6.743 0.176 1.00 87.38 279 ASN A C 1
ATOM 2147 O O . ASN A 1 279 ? -2.638 6.273 0.434 1.00 87.38 279 ASN A O 1
ATOM 2151 N N . VAL A 1 280 ? -4.729 6.762 1.080 1.00 90.38 280 VAL A N 1
ATOM 2152 C CA . VAL A 1 280 ? -4.598 6.282 2.462 1.00 90.38 280 VAL A CA 1
ATOM 2153 C C . VAL A 1 280 ? -5.504 5.081 2.699 1.00 90.38 280 VAL A C 1
ATOM 2155 O O . VAL A 1 280 ? -6.685 5.097 2.344 1.00 90.38 280 VAL A O 1
ATOM 2158 N N . VAL A 1 281 ? -4.960 4.048 3.335 1.00 91.50 281 VAL A N 1
ATOM 2159 C CA . VAL A 1 281 ? -5.705 2.894 3.842 1.00 91.50 281 VAL A CA 1
ATOM 2160 C C . VAL A 1 281 ? -5.606 2.892 5.359 1.00 91.50 281 VAL A C 1
ATOM 2162 O O . VAL A 1 281 ? -4.519 3.029 5.915 1.00 91.50 281 VAL A O 1
ATOM 2165 N N . VAL A 1 282 ? -6.746 2.758 6.025 1.00 93.25 282 VAL A N 1
ATOM 2166 C CA . VAL A 1 282 ? -6.848 2.751 7.483 1.00 93.25 282 VAL A CA 1
ATOM 2167 C C . VAL A 1 282 ? -7.475 1.442 7.921 1.00 93.25 282 VAL A C 1
ATOM 2169 O O . VAL A 1 282 ? -8.457 0.986 7.329 1.00 93.25 282 VAL A O 1
ATOM 2172 N N . LEU A 1 283 ? -6.930 0.870 8.986 1.00 93.12 283 LEU A N 1
ATOM 2173 C CA . LEU A 1 283 ? -7.502 -0.274 9.664 1.00 93.12 283 LEU A CA 1
ATOM 2174 C C . LEU A 1 283 ? -7.617 0.017 11.155 1.00 93.12 283 LEU A C 1
ATOM 2176 O O . LEU A 1 283 ? -6.691 0.517 11.787 1.00 93.12 283 LEU A O 1
ATOM 2180 N N . ILE A 1 284 ? -8.782 -0.289 11.705 1.00 94.00 284 ILE A N 1
ATOM 2181 C CA . ILE A 1 284 ? -9.092 -0.106 13.115 1.00 94.00 284 ILE A CA 1
ATOM 2182 C C . ILE A 1 284 ? -9.455 -1.462 13.680 1.00 94.00 284 ILE A C 1
ATOM 2184 O O . ILE A 1 284 ? -10.353 -2.113 13.145 1.00 94.00 284 ILE A O 1
ATOM 2188 N N . ALA A 1 285 ? -8.796 -1.847 14.766 1.00 92.12 285 ALA A N 1
ATOM 2189 C CA . ALA A 1 285 ? -9.169 -2.993 15.577 1.00 92.12 285 ALA A CA 1
ATOM 2190 C C . ALA A 1 285 ? -9.599 -2.494 16.956 1.00 92.12 285 ALA A C 1
ATOM 2192 O O . ALA A 1 285 ? -8.916 -1.685 17.583 1.00 92.12 285 ALA A O 1
ATOM 2193 N N . TYR A 1 286 ? -10.759 -2.943 17.414 1.00 91.38 286 TYR A N 1
ATOM 2194 C CA . TYR A 1 286 ? -11.321 -2.541 18.692 1.00 91.38 286 TYR A CA 1
ATOM 2195 C C . TYR A 1 286 ? -11.882 -3.748 19.423 1.00 91.38 286 TYR A C 1
ATOM 2197 O O . TYR A 1 286 ? -12.679 -4.507 18.871 1.00 91.38 286 TYR A O 1
ATOM 2205 N N . ASN A 1 287 ? -11.475 -3.894 20.673 1.00 89.00 287 ASN A N 1
ATOM 2206 C CA . ASN A 1 287 ? -12.008 -4.873 21.596 1.00 89.00 287 ASN A CA 1
ATOM 2207 C C . ASN A 1 287 ? -12.447 -4.135 22.856 1.00 89.00 287 ASN A C 1
ATOM 2209 O O . ASN A 1 287 ? -11.687 -3.353 23.425 1.00 89.00 287 ASN A O 1
ATOM 2213 N N . ALA A 1 288 ? -13.667 -4.382 23.301 1.00 81.75 288 ALA A N 1
ATOM 2214 C CA . ALA A 1 288 ? -14.116 -3.975 24.613 1.00 81.75 288 ALA A CA 1
ATOM 2215 C C . ALA A 1 288 ? -14.972 -5.095 25.204 1.00 81.75 288 ALA A C 1
ATOM 2217 O O . ALA A 1 288 ? -15.636 -5.831 24.476 1.00 81.75 288 ALA A O 1
ATOM 2218 N N . PRO A 1 289 ? -14.988 -5.251 26.535 1.00 68.12 289 PRO A N 1
ATOM 2219 C CA . PRO A 1 289 ? -15.878 -6.201 27.162 1.00 68.12 289 PRO A CA 1
ATOM 2220 C C . PRO A 1 289 ? -17.311 -5.788 26.858 1.00 68.12 289 PRO A C 1
ATOM 2222 O O . PRO A 1 289 ? -17.703 -4.638 27.077 1.00 68.12 289 PRO A O 1
ATOM 2225 N N . SER A 1 290 ? -18.086 -6.752 26.369 1.00 56.16 290 SER A N 1
ATOM 2226 C CA . SER A 1 290 ? -19.494 -6.587 26.050 1.00 56.16 290 SER A CA 1
ATOM 2227 C C . SER A 1 290 ? -20.209 -5.889 27.208 1.00 56.16 290 SER A C 1
ATOM 2229 O O . SER A 1 290 ? -20.214 -6.392 28.336 1.00 56.16 290 SER A O 1
ATOM 2231 N N . LEU A 1 291 ? -20.863 -4.755 26.941 1.00 48.16 291 LEU A N 1
ATOM 2232 C CA . LEU A 1 291 ? -21.904 -4.277 27.849 1.00 48.16 291 LEU A CA 1
ATOM 2233 C C . LEU A 1 291 ? -22.934 -5.417 28.029 1.00 48.16 291 LEU A C 1
ATOM 2235 O O . LEU A 1 291 ? -23.131 -6.199 27.092 1.00 48.16 291 LEU A O 1
ATOM 2239 N N . PRO A 1 292 ? -23.604 -5.544 29.193 1.00 41.47 292 PRO A N 1
ATOM 2240 C CA . PRO A 1 292 ? -24.460 -6.696 29.517 1.00 41.47 292 PRO A CA 1
ATOM 2241 C C . PRO A 1 292 ? -25.596 -6.995 28.518 1.00 41.47 292 PRO A C 1
ATOM 2243 O O . PRO A 1 292 ? -26.254 -8.022 28.627 1.00 41.47 292 PRO A O 1
ATOM 2246 N N . SER A 1 293 ? -25.827 -6.127 27.531 1.00 39.91 293 SER A N 1
ATOM 2247 C CA . SER A 1 293 ? -26.779 -6.289 26.431 1.00 39.91 293 SER A CA 1
ATOM 2248 C C . SER A 1 293 ? -26.260 -7.093 25.224 1.00 39.91 293 SER A C 1
ATOM 2250 O O . SER A 1 293 ? -26.884 -7.053 24.167 1.00 39.91 293 SER A O 1
ATOM 2252 N N . GLY A 1 294 ? -25.160 -7.842 25.367 1.00 42.81 294 GLY A N 1
ATOM 2253 C CA . GLY A 1 294 ? -24.938 -9.099 24.638 1.00 42.81 294 GLY A CA 1
ATOM 2254 C C . GLY A 1 294 ? -25.189 -9.075 23.126 1.00 42.81 294 GLY A C 1
ATOM 2255 O O . GLY A 1 294 ? -25.987 -9.860 22.622 1.00 42.81 294 GLY A O 1
ATOM 2256 N N . SER A 1 295 ? -24.485 -8.227 22.378 1.00 48.44 295 SER A N 1
ATOM 2257 C CA . SER A 1 295 ? -24.361 -8.408 20.929 1.00 48.44 295 SER A CA 1
ATOM 2258 C C . SER A 1 295 ? -22.949 -8.046 20.485 1.00 48.44 295 SER A C 1
ATOM 2260 O O . SER A 1 295 ? -22.439 -6.975 20.808 1.00 48.44 295 SER A O 1
ATOM 2262 N N . GLY A 1 296 ? -22.310 -8.936 19.722 1.00 52.53 296 GLY A N 1
ATOM 2263 C CA . GLY A 1 296 ? -20.997 -8.688 19.111 1.00 52.53 296 GLY A CA 1
ATOM 2264 C C . GLY A 1 296 ? -20.969 -7.496 18.138 1.00 52.53 296 GLY A C 1
ATOM 2265 O O . GLY A 1 296 ? -19.900 -7.162 17.632 1.00 52.53 296 GLY A O 1
ATOM 2266 N N . ASP A 1 297 ? -22.120 -6.854 17.898 1.00 64.38 297 ASP A N 1
ATOM 2267 C CA . ASP A 1 297 ? -22.287 -5.600 17.159 1.00 64.38 297 ASP A CA 1
ATOM 2268 C C . ASP A 1 297 ? -21.786 -4.363 17.930 1.00 64.38 297 ASP A C 1
ATOM 2270 O O . ASP A 1 297 ? -21.436 -3.368 17.294 1.00 64.38 297 ASP A O 1
ATOM 2274 N N . ALA A 1 298 ? -21.713 -4.402 19.269 1.00 66.44 298 ALA A N 1
ATOM 2275 C CA . ALA A 1 298 ? -21.276 -3.254 20.074 1.00 66.44 298 ALA A CA 1
ATOM 2276 C C . ALA A 1 298 ? -19.812 -2.866 19.789 1.00 66.44 298 ALA A C 1
ATOM 2278 O O . ALA A 1 298 ? -19.511 -1.689 19.581 1.00 66.44 298 ALA A O 1
ATOM 2279 N N . ASP A 1 299 ? -18.922 -3.853 19.674 1.00 76.94 299 ASP A N 1
ATOM 2280 C CA . ASP A 1 299 ? -17.508 -3.620 19.356 1.00 76.94 299 ASP A CA 1
ATOM 2281 C C . ASP A 1 299 ? -17.345 -3.083 17.929 1.00 76.94 299 ASP A C 1
ATOM 2283 O O . ASP A 1 299 ? -16.566 -2.166 17.673 1.00 76.94 299 ASP A O 1
ATOM 2287 N N . LEU A 1 300 ? -18.144 -3.584 16.983 1.00 83.19 300 LEU A N 1
ATOM 2288 C CA . LEU A 1 300 ? -18.117 -3.090 15.608 1.00 83.19 300 LEU A CA 1
ATOM 2289 C C . LEU A 1 300 ? -18.662 -1.658 15.505 1.00 83.19 300 LEU A C 1
ATOM 2291 O O . LEU A 1 300 ? -18.149 -0.870 14.711 1.00 83.19 300 LEU A O 1
ATOM 2295 N N . ALA A 1 301 ? -19.637 -1.279 16.337 1.00 86.62 301 ALA A N 1
ATOM 2296 C CA . ALA A 1 301 ? -20.081 0.108 16.468 1.00 86.62 301 ALA A CA 1
ATOM 2297 C C . ALA A 1 301 ? -18.995 1.012 17.083 1.00 86.62 301 ALA A C 1
ATOM 2299 O O . ALA A 1 301 ? -18.841 2.158 16.648 1.00 86.62 301 ALA A O 1
ATOM 2300 N N . GLY A 1 302 ? -18.214 0.505 18.043 1.00 87.94 302 GLY A N 1
ATOM 2301 C CA . GLY A 1 302 ? -17.047 1.190 18.606 1.00 87.94 302 GLY A CA 1
ATOM 2302 C C . GLY A 1 302 ? -15.965 1.444 17.555 1.00 87.94 302 GLY A C 1
ATOM 2303 O O . GLY A 1 302 ? -15.608 2.599 17.307 1.00 87.94 302 GLY A O 1
ATOM 2304 N N . ALA A 1 303 ? -15.535 0.394 16.847 1.00 92.50 303 ALA A N 1
ATOM 2305 C CA . ALA A 1 303 ? -14.585 0.495 15.736 1.00 92.50 303 ALA A CA 1
ATOM 2306 C C . ALA A 1 303 ? -15.077 1.466 14.648 1.00 92.50 303 ALA A C 1
ATOM 2308 O O . ALA A 1 303 ? -14.332 2.326 14.181 1.00 92.50 303 ALA A O 1
ATOM 2309 N N . TYR A 1 304 ? -16.360 1.389 14.282 1.00 93.75 304 TYR A N 1
ATOM 2310 C CA . TYR A 1 304 ? -16.965 2.284 13.296 1.00 93.75 304 TYR A CA 1
ATOM 2311 C C . TYR A 1 304 ? -17.034 3.741 13.778 1.00 93.75 304 TYR A C 1
ATOM 2313 O O . TYR A 1 304 ? -16.849 4.666 12.988 1.00 93.75 304 TYR A O 1
ATOM 2321 N N . THR A 1 305 ? -17.258 3.972 15.074 1.00 94.44 305 THR A N 1
ATOM 2322 C CA . THR A 1 305 ? -17.230 5.317 15.670 1.00 94.44 305 THR A CA 1
ATOM 2323 C C . THR A 1 305 ? -15.844 5.940 15.546 1.00 94.44 305 THR A C 1
ATOM 2325 O O . THR A 1 305 ? -15.737 7.086 15.108 1.00 94.44 305 THR A O 1
ATOM 2328 N N . VAL A 1 306 ? -14.792 5.170 15.843 1.00 95.25 306 VAL A N 1
ATOM 2329 C CA . VAL A 1 306 ? -13.405 5.601 15.619 1.00 95.25 306 VAL A CA 1
ATOM 2330 C C . VAL A 1 306 ? -13.156 5.861 14.135 1.00 95.25 306 VAL A C 1
ATOM 2332 O O . VAL A 1 306 ? -12.624 6.909 13.781 1.00 95.25 306 VAL A O 1
ATOM 2335 N N . ALA A 1 307 ? -13.616 4.971 13.252 1.00 96.50 307 ALA A N 1
ATOM 2336 C CA . ALA A 1 307 ? -13.431 5.114 11.809 1.00 96.50 307 ALA A CA 1
ATOM 2337 C C . ALA A 1 307 ? -14.050 6.402 11.263 1.00 96.50 307 ALA A C 1
ATOM 2339 O O . ALA A 1 307 ? -13.432 7.093 10.451 1.00 96.50 307 ALA A O 1
ATOM 2340 N N . ARG A 1 308 ? -15.247 6.765 11.736 1.00 96.19 308 ARG A N 1
ATOM 2341 C CA . ARG A 1 308 ? -15.903 8.024 11.360 1.00 96.19 308 ARG A CA 1
ATOM 2342 C C . ARG A 1 308 ? -15.113 9.242 11.811 1.00 96.19 308 ARG A C 1
ATOM 2344 O O . ARG A 1 308 ? -15.107 10.235 11.093 1.00 96.19 308 ARG A O 1
ATOM 2351 N N . ASP A 1 309 ? -14.491 9.182 12.980 1.00 95.75 309 ASP A N 1
ATOM 2352 C CA . ASP A 1 309 ? -13.679 10.280 13.492 1.00 95.75 309 ASP A CA 1
ATOM 2353 C C . ASP A 1 309 ? -12.385 10.442 12.691 1.00 95.75 309 ASP A C 1
ATOM 2355 O O . ASP A 1 309 ? -12.118 11.522 12.172 1.00 95.75 309 ASP A O 1
ATOM 2359 N N . VAL A 1 310 ? -11.662 9.341 12.458 1.00 95.75 310 VAL A N 1
ATOM 2360 C CA . VAL A 1 310 ? -10.464 9.332 11.602 1.00 95.75 310 VAL A CA 1
ATOM 2361 C C . VAL A 1 310 ? -10.791 9.846 10.199 1.00 95.75 310 VAL A C 1
ATOM 2363 O O . VAL A 1 310 ? -10.055 10.659 9.649 1.00 95.75 310 VAL A O 1
ATOM 2366 N N . THR A 1 311 ? -11.926 9.425 9.634 1.00 94.69 311 THR A N 1
ATOM 2367 C CA . THR A 1 311 ? -12.403 9.901 8.327 1.00 94.69 311 THR A CA 1
ATOM 2368 C C . THR A 1 311 ? -12.568 11.421 8.309 1.00 94.69 311 THR A C 1
ATOM 2370 O O . THR A 1 311 ? -12.180 12.038 7.325 1.00 94.69 311 THR A O 1
ATOM 2373 N N . ARG A 1 312 ? -13.103 12.039 9.373 1.00 93.06 312 ARG A N 1
ATOM 2374 C CA . ARG A 1 312 ? -13.220 13.508 9.467 1.00 93.06 312 ARG A CA 1
ATOM 2375 C C . ARG A 1 312 ? -11.858 14.182 9.563 1.00 93.06 312 ARG A C 1
ATOM 2377 O O . ARG A 1 312 ? -11.659 15.202 8.923 1.00 93.06 312 ARG A O 1
ATOM 2384 N N . THR A 1 313 ? -10.921 13.612 10.317 1.00 91.50 313 THR A N 1
ATOM 2385 C CA . THR A 1 313 ? -9.558 14.156 10.431 1.00 91.50 313 THR A CA 1
ATOM 2386 C C . THR A 1 313 ? -8.799 14.103 9.101 1.00 91.50 313 THR A C 1
ATOM 2388 O O . THR A 1 313 ? -7.954 14.952 8.840 1.00 91.50 313 THR A O 1
ATOM 2391 N N . LEU A 1 314 ? -9.094 13.110 8.256 1.00 90.38 314 LEU A N 1
ATOM 2392 C CA . LEU A 1 314 ? -8.504 12.955 6.923 1.00 90.38 314 LEU A CA 1
ATOM 2393 C C . LEU A 1 314 ? -9.244 13.741 5.825 1.00 90.38 314 LEU A C 1
ATOM 2395 O O . LEU A 1 314 ? -8.793 13.744 4.676 1.00 90.38 314 LEU A O 1
ATOM 2399 N N . GLN A 1 315 ? -10.371 14.390 6.141 1.00 84.38 315 GLN A N 1
ATOM 2400 C CA . GLN A 1 315 ? -11.032 15.281 5.189 1.00 84.38 315 GLN A CA 1
ATOM 2401 C C . GLN A 1 315 ? -10.168 16.536 4.954 1.00 84.38 315 GLN A C 1
ATOM 2403 O O . GLN A 1 315 ? -9.561 17.030 5.903 1.00 84.38 315 GLN A O 1
ATOM 2408 N N . PRO A 1 316 ? -10.085 17.035 3.706 1.00 61.06 316 PRO A N 1
ATOM 2409 C CA . PRO A 1 316 ? -9.361 18.266 3.386 1.00 61.06 316 PRO A CA 1
ATOM 2410 C C . PRO A 1 316 ? -9.984 19.513 4.009 1.00 61.06 316 PRO A C 1
ATOM 2412 O O . PRO A 1 316 ? -11.232 19.546 4.132 1.00 61.06 316 PRO A O 1
#

Nearest PDB structures (foldseek):
  3lgo-assembly1_A  TM=6.240E-01  e=4.529E-01  Saccharomyces cerevisiae
  5nzb-assembly1_A  TM=6.661E-01  e=3.839E-01  Betula pendula
  7q3e-assembly1_B  TM=1.591E-01  e=6.858E-03  Mus musculus
  5u2g-assembly1_A  TM=4.716E-01  e=2.953E+00  Haemophilus influenzae Rd KW20
  7t3b-assembly1_A  TM=2.127E-01  e=5.967E-01  Homo sapiens

Radius of gyration: 24.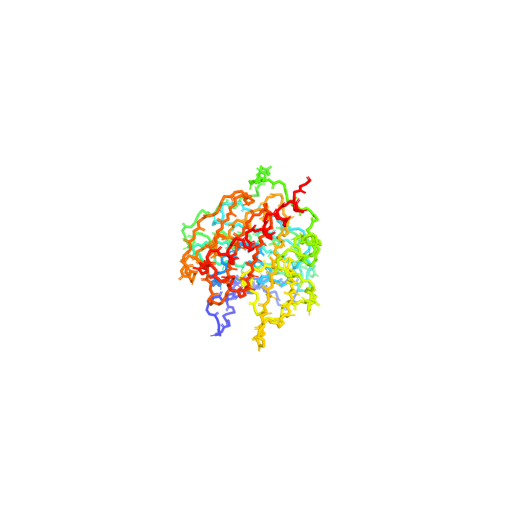9 Å; Cα contacts (8 Å, |Δi|>4): 681; chains: 1; bounding box: 69×40×81 Å

pLDDT: mean 77.7, std 15.08, range [30.91, 96.81]

Sequence (316 aa):
MSSETAKALVPLNRDDDPDDCVWLSQSSTGAHKKVLTVKADELDTARNMPATSAYDTAFTTLHPPAERVDGLGEQAISRYSRVAKGGRGEYVFTARGRFYAIVYEGHEHGQTLPKQTALAGARRAAIEVARKLGLPAEPTPHKQENPRGPAPLHQVPPACRLVSAETLGKVVRDGRNLGLWDEDPLLTGFRDVHATACRWKADKTVEAKLQTADLIVEVASVFDYWPGAGYQAASHGYAGLHHRSRETLKGFRPLAGLGEQAFGGRLEDYAHVGFRMRNVVVLIAYNAPSLPSGSGDADLAGAYTVARDVTRTLQP

Organism: NCBI:txid1993

Foldseek 3Di:
DDDDQDPDQDWPDPVPDPQWTKTWRAGPVRQDIKIKIKHKDFQPLLLQDAQVLVCCVVPVDDDDDWFWKPQQAPTKTWDWDQDPQATKIWMWDDHDRMIMIIIMFHHHRNHGDDPVRRNVVRLVVSLVVSVVVVTRSDIDGPDDDPQPFDFFLPDDDAQVPLFDPVLCCVQQNVWDWPAFDPPCPLLVSDPQWPKHKTKTWHWDQDPNDIKIKIKMKMKTAHDCSDRNPLQVSLVSSLVSSLVVCVVAFAPWDWDPDFAPTKIWGDHDQWTWIWDDHRSMIMIMTIHTPDDPPDDPVVRNVSRVSRRNSSRVSSDD

Secondary structure (DSSP, 8-state):
---------EEEE-TT-TTEEEEEEE-TTSS-EEEEEEEEEE--TTT---HHHHHHHHH----SPPEEEEEESSEEEEEEEEETTEEEEEEEEEETTEEEEEEEEEEETTEEPPHHHHHHHHHHHHHHHHHHTTS-EEEEE------SSSPP-S----GGGTS-HHHHHHHSTTPEEEES--S--TTTT--SEEEEEEEEEEEEEETTEEEEEEEEEEEEEEP-SSTTHHHHHHHHHHHHHHHHHHHHSEEEEEESSSSSEEEEEEETTEEEEEEEETTEEEEEEEE-PPPTT--THHHHHHHHHHHHHHHHHT--